Protein 3OCO (pdb70)

Structure (mmCIF, N/CA/C/O backbone):
data_3OCO
#
_entry.id   3OCO
#
_cell.length_a   44.454
_cell.length_b   93.556
_cell.length_c   92.061
_cell.angle_alpha   90.00
_cell.angle_beta   102.93
_cell.angle_gamma   90.00
#
_symmetry.space_group_name_H-M   'C 1 2 1'
#
loop_
_entity.id
_entity.type
_entity.pdbx_description
1 polymer 'Hemolysin-like protein containing CBS domains'
2 water water
#
loop_
_atom_site.group_PDB
_atom_site.id
_atom_site.type_symbol
_atom_site.label_atom_id
_atom_site.label_alt_id
_atom_site.label_comp_id
_atom_site.label_asym_id
_atom_site.label_entity_id
_atom_site.label_seq_id
_atom_site.pdbx_PDB_ins_code
_atom_site.Cartn_x
_atom_site.Cartn_y
_atom_site.Cartn_z
_atom_site.occupancy
_atom_site.B_iso_or_equiv
_atom_site.auth_seq_id
_atom_site.auth_comp_id
_atom_site.auth_asym_id
_atom_site.auth_atom_id
_atom_site.pdbx_PDB_model_num
ATOM 1 N N . ALA A 1 8 ? -10.298 74.451 4.801 1.00 84.66 211 ALA A N 1
ATOM 2 C CA . ALA A 1 8 ? -10.554 73.140 5.385 1.00 83.53 211 ALA A CA 1
ATOM 3 C C . ALA A 1 8 ? -9.292 72.558 6.011 1.00 82.10 211 ALA A C 1
ATOM 4 O O . ALA A 1 8 ? -9.203 72.429 7.233 1.00 76.98 211 ALA A O 1
ATOM 6 N N . ASN A 1 9 ? -8.319 72.214 5.167 1.00 84.26 212 ASN A N 1
ATOM 7 C CA . ASN A 1 9 ? -7.072 71.605 5.629 1.00 82.29 212 ASN A CA 1
ATOM 8 C C . ASN A 1 9 ? -6.100 72.610 6.236 1.00 82.32 212 ASN A C 1
ATOM 9 O O . ASN A 1 9 ? -6.356 73.818 6.229 1.00 79.66 212 ASN A O 1
ATOM 14 N N . PHE A 1 10 ? -4.983 72.095 6.748 1.00 78.40 213 PHE A N 1
ATOM 15 C CA . PHE A 1 10 ? -3.970 72.910 7.413 1.00 69.28 213 PHE A CA 1
ATOM 16 C C . PHE A 1 10 ? -3.255 73.868 6.471 1.00 68.52 213 PHE A C 1
ATOM 17 O O . PHE A 1 10 ? -3.073 75.041 6.802 1.00 71.49 213 PHE A O 1
ATOM 33 N N . GLN A 1 12 ? -4.082 75.403 3.992 1.00 67.69 215 GLN A N 1
ATOM 34 C CA . GLN A 1 12 ? -4.933 76.524 3.593 1.00 67.00 215 GLN A CA 1
ATOM 35 C C . GLN A 1 12 ? -5.168 77.488 4.733 1.00 69.52 215 GLN A C 1
ATOM 36 O O . GLN A 1 12 ? -5.175 78.710 4.544 1.00 66.58 215 GLN A O 1
ATOM 42 N N . ARG A 1 13 ? -5.408 76.923 5.912 1.00 67.57 216 ARG A N 1
ATOM 43 C CA . ARG A 1 13 ? -5.509 77.720 7.115 1.00 62.02 216 ARG A CA 1
ATOM 44 C C . ARG A 1 13 ? -4.203 78.493 7.275 1.00 56.75 216 ARG A C 1
ATOM 45 O O . ARG A 1 13 ? -4.205 79.655 7.645 1.00 56.93 216 ARG A O 1
ATOM 53 N N . ALA A 1 14 ? -3.086 77.842 6.977 1.00 62.05 217 ALA A N 1
ATOM 54 C CA . ALA A 1 14 ? -1.791 78.516 6.981 1.00 58.43 217 ALA A CA 1
ATOM 55 C C . ALA A 1 14 ? -1.753 79.688 5.994 1.00 61.41 217 ALA A C 1
ATOM 56 O O . ALA A 1 14 ? -1.326 80.783 6.358 1.00 55.63 217 ALA A O 1
ATOM 58 N N . PHE A 1 15 ? -2.185 79.457 4.752 1.00 58.68 218 PHE A N 1
ATOM 59 C CA . PHE A 1 15 ? -2.228 80.527 3.756 1.00 61.97 218 PHE A CA 1
ATOM 60 C C . PHE A 1 15 ? -3.118 81.709 4.187 1.00 64.55 218 PHE A C 1
ATOM 61 O O . PHE A 1 15 ? -2.718 82.875 4.064 1.00 64.79 218 PHE A O 1
ATOM 69 N N . GLU A 1 16 ? -4.314 81.413 4.694 1.00 64.05 219 GLU A N 1
ATOM 70 C CA . GLU A 1 16 ? -5.237 82.471 5.102 1.00 65.72 219 GLU A CA 1
ATOM 71 C C . GLU A 1 16 ? -4.596 83.321 6.163 1.00 59.34 219 GLU A C 1
ATOM 72 O O . GLU A 1 16 ? -4.559 84.542 6.069 1.00 57.94 219 GLU A O 1
ATOM 86 N N . ASN A 1 18 ? -1.626 83.739 6.823 1.00 64.85 221 ASN A N 1
ATOM 87 C CA . ASN A 1 18 ? -0.424 84.426 6.368 1.00 62.87 221 ASN A CA 1
ATOM 88 C C . ASN A 1 18 ? -0.736 85.870 5.992 1.00 61.22 221 ASN A C 1
ATOM 89 O O . ASN A 1 18 ? 0.122 86.753 6.064 1.00 55.45 221 ASN A O 1
ATOM 94 N N . ASP A 1 19 ? -1.986 86.105 5.618 1.00 65.52 222 ASP A N 1
ATOM 95 C CA . ASP A 1 19 ? -2.386 87.397 5.080 1.00 67.43 222 ASP A CA 1
ATOM 96 C C . ASP A 1 19 ? -3.147 88.237 6.096 1.00 57.55 222 ASP A C 1
ATOM 97 O O . ASP A 1 19 ? -3.388 89.419 5.862 1.00 50.54 222 ASP A O 1
ATOM 102 N N . LYS A 1 20 ? -3.507 87.626 7.225 1.00 50.99 223 LYS A N 1
ATOM 103 C CA . LYS A 1 20 ? -4.266 88.306 8.273 1.00 52.04 223 LYS A CA 1
ATOM 104 C C . LYS A 1 20 ? -3.401 89.298 9.042 1.00 52.79 223 LYS A C 1
ATOM 105 O O . LYS A 1 20 ? -2.174 89.270 8.956 1.00 54.22 223 LYS A O 1
ATOM 111 N N . VAL A 1 21 ? -4.047 90.178 9.794 1.00 57.13 224 VAL A N 1
ATOM 112 C CA . VAL A 1 21 ? -3.318 91.128 10.629 1.00 52.49 224 VAL A CA 1
ATOM 113 C C . VAL A 1 21 ? -3.632 90.965 12.115 1.00 45.85 224 VAL A C 1
ATOM 114 O O . VAL A 1 21 ? -4.542 90.234 12.508 1.00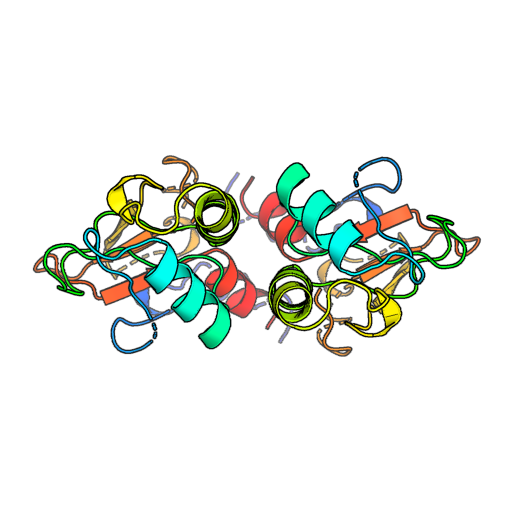 38.39 224 VAL A O 1
ATOM 118 N N . ALA A 1 22 ? -2.869 91.674 12.933 1.00 40.74 225 ALA A N 1
ATOM 119 C CA . ALA A 1 22 ? -2.995 91.596 1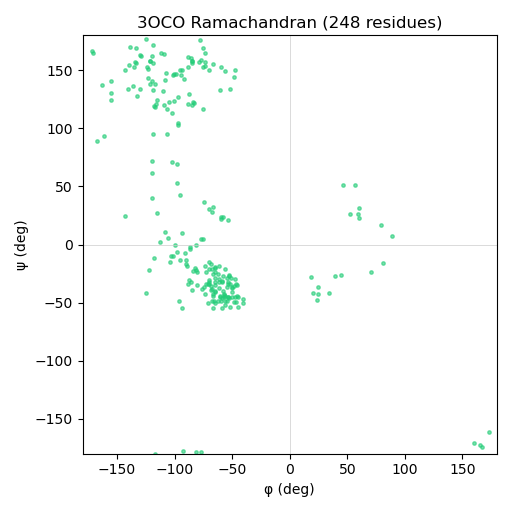4.376 1.00 32.98 225 ALA A CA 1
ATOM 120 C C . ALA A 1 22 ? -4.445 91.649 14.898 1.00 41.85 225 ALA A C 1
ATOM 121 O O . ALA A 1 22 ? -4.821 90.874 15.779 1.00 50.43 225 ALA A O 1
ATOM 123 N N . SER A 1 23 ? -5.255 92.551 14.360 1.00 36.13 226 SER A N 1
ATOM 124 C CA . SER A 1 23 ? -6.621 92.739 14.850 1.00 35.01 226 SER A CA 1
ATOM 125 C C . SER A 1 23 ? -7.592 91.594 14.535 1.00 42.14 226 SER A C 1
ATOM 126 O O . SER A 1 23 ? -8.674 91.516 15.113 1.00 50.85 226 SER A O 1
ATOM 129 N N . ASP A 1 24 ? -7.210 90.713 13.618 1.00 40.74 227 ASP A N 1
ATOM 130 C CA . ASP A 1 24 ? -8.054 89.575 13.252 1.00 48.86 227 ASP A CA 1
ATOM 131 C C . ASP A 1 24 ? -7.938 88.411 14.254 1.00 46.93 227 ASP A C 1
ATOM 132 O O . ASP A 1 24 ? -8.848 87.591 14.386 1.00 50.22 227 ASP A O 1
ATOM 137 N N . VAL A 1 25 ? -6.821 88.372 14.971 1.00 34.79 228 VAL A N 1
ATOM 138 C CA . VAL A 1 25 ? -6.394 87.194 15.710 1.00 37.17 228 VAL A CA 1
ATOM 139 C C . VAL A 1 25 ? -6.386 87.441 17.213 1.00 40.82 228 VAL A C 1
ATOM 140 O O . VAL A 1 25 ? -6.397 86.512 18.019 1.00 39.83 228 VAL A O 1
ATOM 152 N N . VAL A 1 27 ? -6.976 88.695 21.172 1.00 25.82 230 VAL A N 1
ATOM 153 C CA . VAL A 1 27 ? -7.981 88.671 22.197 1.00 26.17 230 VAL A CA 1
ATOM 154 C C . VAL A 1 27 ? -8.267 90.144 22.454 1.00 31.42 230 VAL A C 1
ATOM 155 O O . VAL A 1 27 ? -7.371 90.899 22.816 1.00 35.16 230 VAL A O 1
ATOM 159 N N . ASP A 1 28 ? -9.502 90.563 22.227 1.00 25.17 231 ASP A N 1
ATOM 160 C CA . ASP A 1 28 ? -9.803 91.992 22.243 1.00 31.09 231 ASP A CA 1
ATOM 161 C C . ASP A 1 28 ? -9.802 92.577 23.651 1.00 43.40 231 ASP A C 1
ATOM 162 O O . ASP A 1 28 ? -9.992 91.851 24.634 1.00 47.87 231 ASP A O 1
ATOM 167 N N . ARG A 1 29 ? -9.585 93.889 23.741 1.00 36.77 232 ARG A N 1
ATOM 168 C CA . ARG A 1 29 ? -9.394 94.553 25.033 1.00 26.03 232 ARG A CA 1
ATOM 169 C C . ARG A 1 29 ? -10.484 94.189 26.018 1.00 24.40 232 ARG A C 1
ATOM 170 O O . ARG A 1 29 ? -10.215 94.049 27.203 1.00 26.34 232 ARG A O 1
ATOM 178 N N . THR A 1 30 ? -11.711 94.030 25.532 1.00 31.90 233 THR A N 1
ATOM 179 C CA . THR A 1 30 ? -12.844 93.804 26.428 1.00 40.05 233 THR A CA 1
ATOM 180 C C . THR A 1 30 ? -12.862 92.396 27.022 1.00 44.08 233 THR A C 1
ATOM 181 O O . THR A 1 30 ? -13.515 92.156 28.039 1.00 36.78 233 THR A O 1
ATOM 185 N N . SER A 1 31 ? -12.131 91.476 26.400 1.00 48.87 234 SER A N 1
ATOM 186 C CA . SER A 1 31 ? -12.053 90.097 26.886 1.00 48.20 234 SER A CA 1
ATOM 187 C C . SER A 1 31 ? -10.812 89.790 27.728 1.00 41.03 234 SER A C 1
ATOM 188 O O . SER A 1 31 ? -10.708 88.694 28.270 1.00 42.05 234 SER A O 1
ATOM 199 N N . SER A 1 33 ? -8.009 89.668 30.753 1.00 36.00 236 SER A N 1
ATOM 200 C CA . SER A 1 33 ? -7.862 89.727 32.207 1.00 40.57 236 SER A CA 1
ATOM 201 C C . SER A 1 33 ? -6.462 90.219 32.535 1.00 45.35 236 SER A C 1
ATOM 202 O O . SER A 1 33 ? -5.466 89.632 32.092 1.00 49.35 236 SER A O 1
ATOM 205 N N . VAL A 1 34 ? -6.384 91.291 33.318 1.00 37.27 237 VAL A N 1
ATOM 206 C CA . VAL A 1 34 ? -5.098 91.870 33.668 1.00 29.55 237 VAL A CA 1
ATOM 207 C C . VAL A 1 34 ? -4.843 91.858 35.173 1.00 23.64 237 VAL A C 1
ATOM 208 O O . VAL A 1 34 ? -5.757 91.657 35.970 1.00 28.38 237 VAL A O 1
ATOM 212 N N . VAL A 1 35 ? -3.580 92.021 35.549 1.00 22.21 238 VAL A N 1
ATOM 213 C CA . VAL A 1 35 ? -3.227 92.345 36.927 1.00 30.96 238 VAL A CA 1
ATOM 214 C C . VAL A 1 35 ? -2.444 93.662 36.947 1.00 23.88 238 VAL A C 1
ATOM 215 O O . VAL A 1 35 ? -1.838 94.049 35.950 1.00 3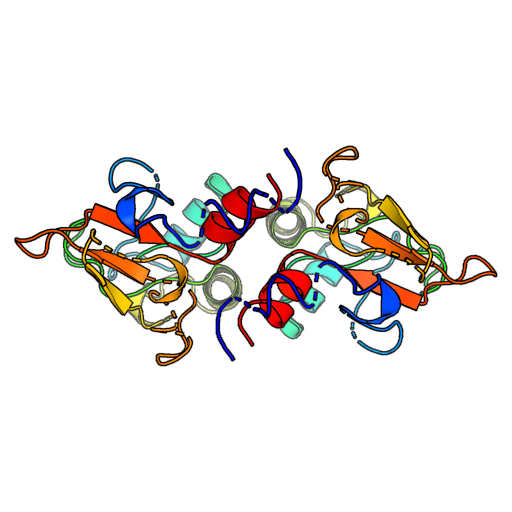4.03 238 VAL A O 1
ATOM 219 N N . ASP A 1 36 ? -2.435 94.325 38.088 1.00 21.96 239 ASP A N 1
ATOM 220 C CA . ASP A 1 36 ? -1.808 95.639 38.210 1.00 36.56 239 ASP A CA 1
ATOM 221 C C . ASP A 1 36 ? -0.398 95.555 38.811 1.00 34.46 239 ASP A C 1
ATOM 222 O O . ASP A 1 36 ? -0.129 94.707 39.663 1.00 25.40 239 ASP A O 1
ATOM 227 N N . VAL A 1 37 ? 0.490 96.447 38.373 1.00 23.32 240 VAL A N 1
ATOM 228 C CA . VAL A 1 37 ? 1.876 96.444 38.834 1.00 23.67 240 VAL A CA 1
ATOM 229 C C . VAL A 1 37 ? 1.990 96.556 40.366 1.00 26.77 240 VAL A C 1
ATOM 230 O O . VAL A 1 37 ? 3.004 96.179 40.953 1.00 31.30 240 VAL A O 1
ATOM 234 N N . ASP A 1 38 ? 0.941 97.057 41.011 1.00 25.64 241 ASP A N 1
ATOM 235 C CA . ASP A 1 38 ? 0.959 97.246 42.459 1.00 33.78 241 ASP A CA 1
ATOM 236 C C . ASP A 1 38 ? 0.124 96.225 43.224 1.00 35.16 241 ASP A C 1
ATOM 237 O O . ASP A 1 38 ? -0.059 96.343 44.438 1.00 33.02 241 ASP A O 1
ATOM 242 N N . GLU A 1 39 ? -0.411 95.238 42.521 1.00 36.50 242 GLU A N 1
ATOM 243 C CA . GLU A 1 39 ? -1.060 94.138 43.216 1.00 32.24 242 GLU A CA 1
ATOM 244 C C . GLU A 1 39 ? 0.015 93.203 43.734 1.00 30.85 242 GLU A C 1
ATOM 245 O O . GLU A 1 39 ? 1.146 93.208 43.243 1.00 31.78 242 GLU A O 1
ATOM 251 N N . THR A 1 40 ? -0.325 92.435 44.761 1.00 26.17 243 THR A N 1
ATOM 252 C CA . THR A 1 40 ? 0.615 91.501 45.353 1.00 26.98 243 THR A CA 1
ATOM 253 C C . THR A 1 40 ? 0.552 90.157 44.641 1.00 32.72 243 THR A C 1
ATOM 254 O O . THR A 1 40 ? -0.423 89.839 43.963 1.00 27.45 243 THR A O 1
ATOM 258 N N . ILE A 1 41 ? 1.593 89.360 44.824 1.00 33.15 244 ILE A N 1
ATOM 259 C CA . ILE A 1 41 ? 1.642 88.055 44.222 1.00 29.21 244 ILE A CA 1
ATOM 260 C C . ILE A 1 41 ? 0.435 87.273 44.678 1.00 27.61 244 ILE A C 1
ATOM 261 O O . ILE A 1 41 ? -0.225 86.623 43.883 1.00 33.80 244 ILE A O 1
ATOM 266 N N . ALA A 1 42 ? 0.127 87.365 45.960 1.00 26.52 245 ALA A N 1
ATOM 267 C CA . ALA A 1 42 ? -1.019 86.654 46.515 1.00 29.36 245 ALA A CA 1
ATOM 268 C C . ALA A 1 42 ? -2.295 86.957 45.757 1.00 35.28 245 ALA A C 1
ATOM 269 O O . ALA A 1 42 ? -3.175 86.107 45.664 1.00 41.59 245 ALA A O 1
ATOM 271 N N . ASP A 1 43 ? -2.396 88.175 45.228 1.00 34.39 246 ASP A N 1
ATOM 272 C CA . ASP A 1 43 ? -3.549 88.577 44.425 1.00 39.52 246 ASP A CA 1
ATOM 273 C C . ASP A 1 43 ? -3.528 87.880 43.074 1.00 38.26 246 ASP A C 1
ATOM 274 O O . ASP A 1 43 ? -4.533 87.330 42.625 1.00 35.97 246 ASP A O 1
ATOM 279 N N . ALA A 1 44 ? -2.380 87.958 42.416 1.00 24.50 247 ALA A N 1
ATOM 280 C CA . ALA A 1 44 ? -2.166 87.271 41.163 1.00 28.98 247 ALA A CA 1
ATOM 281 C C . ALA A 1 44 ? -2.470 85.760 41.276 1.00 28.71 247 ALA A C 1
ATOM 282 O O . ALA A 1 44 ? -3.127 85.199 40.412 1.00 31.24 247 ALA A O 1
ATOM 284 N N . LEU A 1 45 ? -1.998 85.116 42.344 1.00 26.50 248 LEU A N 1
ATOM 285 C CA . LEU A 1 45 ? -2.223 83.694 42.551 1.00 23.65 248 LEU A CA 1
ATOM 286 C C . LEU A 1 45 ? -3.704 83.354 42.534 1.00 30.38 248 LEU A C 1
ATOM 287 O O . LEU A 1 45 ? -4.121 82.456 41.818 1.00 31.48 248 LEU A O 1
ATOM 292 N N . LEU A 1 46 ? -4.496 84.062 43.334 1.00 25.73 249 LEU A N 1
ATOM 293 C CA . LEU A 1 46 ? -5.937 83.836 43.369 1.00 24.62 249 LEU A CA 1
ATOM 294 C C . LEU A 1 46 ? -6.607 84.100 42.031 1.00 36.19 249 LEU A C 1
ATOM 295 O O . LEU A 1 46 ? -7.612 83.462 41.690 1.00 37.17 249 LEU A O 1
ATOM 300 N N . LEU A 1 47 ? -6.073 85.054 41.274 1.00 32.44 250 LEU A N 1
ATOM 301 C CA . LEU A 1 47 ? -6.640 85.313 39.961 1.00 29.65 250 LEU A CA 1
ATOM 302 C C . LEU A 1 47 ? -6.393 84.109 39.027 1.00 25.19 250 LEU A C 1
ATOM 303 O O . LEU A 1 47 ? -7.301 83.635 38.343 1.00 28.34 250 LEU A O 1
ATOM 308 N N . TYR A 1 48 ? -5.153 83.636 38.998 1.00 25.68 251 TYR A N 1
ATOM 309 C CA . TYR A 1 48 ? -4.782 82.500 38.163 1.00 27.23 251 TYR A CA 1
ATOM 310 C C . TYR A 1 48 ? -5.699 81.308 38.469 1.00 24.05 251 TYR A C 1
ATOM 311 O O . TYR A 1 48 ? -6.278 80.711 37.565 1.00 28.71 251 TYR A O 1
ATOM 320 N N . LEU A 1 49 ? -5.868 81.011 39.752 1.00 22.25 252 LEU A N 1
ATOM 321 C CA . LEU A 1 49 ? -6.640 79.849 40.195 1.00 30.63 252 LEU A CA 1
ATOM 322 C C . LEU A 1 49 ? -8.087 79.936 39.765 1.00 30.81 252 LEU A C 1
ATOM 323 O O . LEU A 1 49 ? -8.764 78.921 39.606 1.00 34.93 252 LEU A O 1
ATOM 328 N N . GLU A 1 50 ? -8.551 81.160 39.569 1.00 31.39 253 GLU A N 1
ATOM 329 C CA . GLU A 1 50 ? -9.921 81.412 39.161 1.00 31.95 253 GLU A CA 1
ATOM 330 C C . GLU A 1 50 ? -10.097 81.410 37.636 1.00 32.36 253 GLU A C 1
ATOM 331 O O . GLU A 1 50 ? -11.140 80.988 37.128 1.00 31.93 253 GLU A O 1
ATOM 337 N N . GLU A 1 51 ? -9.084 81.870 36.904 1.00 25.03 254 GLU A N 1
ATOM 338 C CA . GLU A 1 51 ? -9.231 82.066 35.457 1.00 27.57 254 GLU A CA 1
ATOM 339 C C . GLU A 1 51 ? -8.293 81.220 34.579 1.00 31.69 254 GLU A C 1
ATOM 340 O O . GLU A 1 51 ? -8.460 81.179 33.358 1.00 30.84 254 GLU A O 1
ATOM 346 N N . GLN A 1 52 ? -7.295 80.585 35.195 1.00 26.79 255 GLN A N 1
ATOM 347 C CA . GLN A 1 52 ? -6.408 79.626 34.502 1.00 38.49 255 GLN A CA 1
ATOM 348 C C . GLN A 1 52 ? -5.405 80.173 33.485 1.00 41.96 255 GLN A C 1
ATOM 349 O O . GLN A 1 52 ? -4.418 79.494 33.198 1.00 42.64 255 GLN A O 1
ATOM 355 N N . TYR A 1 53 ? -5.654 81.344 32.896 1.00 27.28 256 TYR A N 1
ATOM 356 C CA . TYR A 1 53 ? -4.714 81.842 31.888 1.00 28.57 256 TYR A CA 1
ATOM 357 C C . TYR A 1 53 ? -3.304 81.734 32.439 1.00 21.38 256 TYR A C 1
ATOM 358 O O . TYR A 1 53 ? -3.083 81.917 33.621 1.00 23.14 256 TYR A O 1
ATOM 367 N N . SER A 1 54 ? -2.338 81.422 31.599 1.00 24.43 257 SER A N 1
ATOM 368 C CA . SER A 1 54 ? -0.994 81.264 32.126 1.00 25.68 257 SER A CA 1
ATOM 369 C C . SER A 1 54 ? -0.204 82.568 32.106 1.00 32.72 257 SER A C 1
ATOM 370 O O . SER A 1 54 ? 0.825 82.696 32.776 1.00 35.75 257 SER A O 1
ATOM 373 N N . ARG A 1 55 ? -0.678 83.530 31.326 1.00 34.02 258 ARG A N 1
ATOM 374 C CA . ARG A 1 55 ? -0.029 84.839 31.249 1.00 37.42 258 ARG A CA 1
ATOM 375 C C . ARG A 1 55 ? -1.015 85.983 31.376 1.00 31.85 258 ARG A C 1
ATOM 376 O O . ARG A 1 55 ? -2.012 86.030 30.656 1.00 25.87 258 ARG A O 1
ATOM 384 N N . PHE A 1 56 ? -0.726 86.897 32.298 1.00 26.67 259 PHE A N 1
ATOM 385 C CA . PHE A 1 56 ? -1.576 88.062 32.524 1.00 29.01 259 PHE A CA 1
ATOM 386 C C . PHE A 1 56 ? -0.832 89.338 32.204 1.00 32.06 259 PHE A C 1
ATOM 387 O O . PHE A 1 56 ? 0.202 89.632 32.808 1.00 27.56 259 PHE A O 1
ATOM 395 N N . PRO A 1 57 ? -1.367 90.111 31.257 1.00 40.09 260 PRO A N 1
ATOM 396 C CA . PRO A 1 57 ? -0.914 91.483 31.035 1.00 33.63 260 PRO A CA 1
ATOM 397 C C . PRO A 1 57 ? -0.942 92.251 32.349 1.00 25.53 260 PRO A C 1
ATOM 398 O O . PRO A 1 57 ? -1.915 92.133 33.128 1.00 22.61 260 PRO A O 1
ATOM 402 N N . VAL A 1 58 ? 0.143 92.971 32.622 1.00 17.58 261 VAL A N 1
ATOM 403 C CA A VAL A 1 58 ? 0.185 93.830 33.796 0.40 22.66 261 VAL A CA 1
ATOM 404 C CA B VAL A 1 58 ? 0.252 93.829 33.794 0.60 22.35 261 VAL A CA 1
ATOM 405 C C . VAL A 1 58 ? -0.027 95.298 33.412 1.00 31.82 261 VAL A C 1
ATOM 406 O O . VAL A 1 58 ? 0.630 95.829 32.528 1.00 33.40 261 VAL A O 1
ATOM 413 N N . THR A 1 59 ? -0.996 95.941 34.070 1.00 29.96 262 THR A N 1
ATOM 414 C CA . THR A 1 59 ? -1.323 97.340 33.799 1.00 35.37 262 THR A CA 1
ATOM 415 C C . THR A 1 59 ? -0.581 98.284 34.736 1.00 38.16 262 THR A C 1
ATOM 416 O O . THR A 1 59 ? -0.251 97.930 35.867 1.00 48.69 262 THR A O 1
ATOM 420 N N . ALA A 1 60 ? -0.303 99.484 34.255 1.00 39.26 263 ALA A N 1
ATOM 421 C CA . ALA A 1 60 ? 0.101 100.577 35.140 1.00 43.99 263 ALA A CA 1
ATOM 422 C C . ALA A 1 60 ? -1.146 101.343 35.558 1.00 39.09 263 ALA A C 1
ATOM 423 O O . ALA A 1 60 ? -2.072 101.508 34.763 1.00 38.29 263 ALA A O 1
ATOM 425 N N . ASP A 1 61 ? -1.188 101.789 36.807 1.00 37.16 264 ASP A N 1
ATOM 426 C CA . ASP A 1 61 ? -2.250 102.694 37.236 1.00 40.47 264 ASP A CA 1
ATOM 427 C C . ASP A 1 61 ? -3.643 102.082 37.081 1.00 41.62 264 ASP A C 1
ATOM 428 O O . ASP A 1 61 ? -4.635 102.800 36.975 1.00 41.97 264 ASP A O 1
ATOM 433 N N . ASN A 1 62 ? -3.705 100.752 37.057 1.00 47.47 265 ASN A N 1
ATOM 434 C CA . ASN A 1 62 ? -4.965 100.031 36.891 1.00 41.00 265 ASN A CA 1
ATOM 435 C C . ASN A 1 62 ? -5.675 100.371 35.588 1.00 38.80 265 ASN A C 1
ATOM 436 O O . ASN A 1 62 ? -6.896 100.247 35.478 1.00 42.06 265 ASN A O 1
ATOM 441 N N . ASP A 1 63 ? -4.897 100.788 34.598 1.00 35.02 266 ASP A N 1
ATOM 442 C CA . ASP A 1 63 ? -5.447 101.221 33.318 1.00 39.54 266 ASP A CA 1
ATOM 443 C C . ASP A 1 63 ? -5.184 100.161 32.254 1.00 24.44 266 ASP A C 1
ATOM 444 O O . ASP A 1 63 ? -4.033 99.902 31.925 1.00 22.04 266 ASP A O 1
ATOM 449 N N . LYS A 1 64 ? -6.232 99.561 31.702 1.00 23.42 267 LYS A N 1
ATOM 450 C CA . LYS A 1 64 ? -6.018 98.580 30.618 1.00 32.78 267 LYS A CA 1
ATOM 451 C C . LYS A 1 64 ? -5.205 99.158 29.473 1.00 32.97 267 LYS A C 1
ATOM 452 O O . LYS A 1 64 ? -4.491 98.422 28.798 1.00 31.99 267 LYS A O 1
ATOM 458 N N . ASP A 1 65 ? -5.295 100.472 29.262 1.00 31.18 268 ASP A N 1
ATOM 459 C CA . ASP A 1 65 ? -4.602 101.113 28.138 1.00 30.41 268 ASP A CA 1
ATOM 460 C C . ASP A 1 65 ? -3.124 101.381 28.434 1.00 33.82 268 ASP A C 1
ATOM 461 O O . ASP A 1 65 ? -2.390 101.887 27.584 1.00 38.28 268 ASP A O 1
ATOM 466 N N . LYS A 1 66 ? -2.695 101.010 29.636 1.00 29.35 269 LYS A N 1
ATOM 467 C CA . LYS A 1 66 ? -1.294 101.112 30.038 1.00 30.79 269 LYS A CA 1
ATOM 468 C C . LYS A 1 66 ? -0.656 99.746 30.421 1.00 36.91 269 LYS A C 1
ATOM 469 O O . LYS A 1 66 ? -0.222 99.546 31.578 1.00 27.79 269 LYS A O 1
ATOM 475 N N . ILE A 1 67 ? -0.597 98.815 29.468 1.00 31.83 270 ILE A N 1
ATOM 476 C CA . ILE A 1 67 ? 0.074 97.525 29.701 1.00 31.21 270 ILE A CA 1
ATOM 477 C C . ILE A 1 67 ? 1.592 97.682 29.671 1.00 32.39 270 ILE A C 1
ATOM 478 O O . ILE A 1 67 ? 2.159 98.028 28.643 1.00 37.92 270 ILE A O 1
ATOM 483 N N . ILE A 1 68 ? 2.258 97.414 30.784 1.00 29.16 271 ILE A N 1
ATOM 484 C CA . ILE A 1 68 ? 3.712 97.574 30.840 1.00 33.43 271 ILE A CA 1
ATOM 485 C C . ILE A 1 68 ? 4.507 96.249 30.712 1.00 45.42 271 ILE A C 1
ATOM 486 O O . ILE A 1 68 ? 5.731 96.262 30.550 1.00 46.26 271 ILE A O 1
ATOM 491 N N . GLY A 1 69 ? 3.810 95.117 30.778 1.00 35.38 272 GLY A N 1
ATOM 492 C CA . GLY A 1 69 ? 4.452 93.812 30.668 1.00 33.86 272 GLY A CA 1
ATOM 493 C C . GLY A 1 69 ? 3.493 92.663 30.948 1.00 32.39 272 GLY A C 1
ATOM 494 O O . GLY A 1 69 ? 2.276 92.860 30.904 1.00 26.86 272 GLY A O 1
ATOM 495 N N . TYR A 1 70 ? 4.016 91.470 31.245 1.00 32.90 273 TYR A N 1
ATOM 496 C CA . TYR A 1 70 ? 3.136 90.370 31.647 1.00 23.01 273 TYR A CA 1
ATOM 497 C C . TYR A 1 70 ? 3.647 89.648 32.860 1.00 23.17 273 TYR A C 1
ATOM 498 O O . TYR A 1 70 ? 4.850 89.692 33.147 1.00 22.12 273 TYR A O 1
ATOM 507 N N . ALA A 1 71 ? 2.717 89.001 33.574 1.00 21.46 274 ALA A N 1
ATOM 508 C CA . ALA A 1 71 ? 3.058 88.076 34.668 1.00 29.22 274 ALA A CA 1
ATOM 509 C C . ALA A 1 71 ? 2.760 86.602 34.318 1.00 32.66 274 ALA A C 1
ATOM 510 O O . ALA A 1 71 ? 1.676 86.258 33.839 1.00 28.21 274 ALA A O 1
ATOM 512 N N . TYR A 1 72 ? 3.740 85.748 34.582 1.00 32.21 275 TYR A N 1
ATOM 513 C CA . TYR A 1 72 ? 3.726 84.342 34.187 1.00 34.73 275 TYR A CA 1
ATOM 514 C C . TYR A 1 72 ? 3.244 83.452 35.348 1.00 31.23 275 TYR A C 1
ATOM 515 O O . TYR A 1 72 ? 3.758 83.556 36.460 1.00 32.65 275 TYR A O 1
ATOM 524 N N . ASN A 1 73 ? 2.240 82.606 35.106 1.00 28.68 276 ASN A N 1
ATOM 525 C CA . ASN A 1 73 ? 1.702 81.739 36.179 1.00 23.83 276 ASN A CA 1
ATOM 526 C C . ASN A 1 73 ? 2.777 81.019 37.009 1.00 27.38 276 ASN A C 1
ATOM 527 O O . ASN A 1 73 ? 2.757 81.077 38.247 1.00 25.39 276 ASN A O 1
ATOM 532 N N . TYR A 1 74 ? 3.728 80.378 36.328 1.00 17.96 277 TYR A N 1
ATOM 533 C CA . TYR A 1 74 ? 4.885 79.768 37.000 1.00 27.42 277 TYR A CA 1
ATOM 534 C C . TYR A 1 74 ? 5.545 80.696 38.017 1.00 35.02 277 TYR A C 1
ATOM 535 O O . TYR A 1 74 ? 5.866 80.275 39.139 1.00 32.53 277 TYR A O 1
ATOM 544 N N . ASP A 1 75 ? 5.750 81.951 37.615 1.00 28.09 278 ASP A N 1
ATOM 545 C CA . ASP A 1 75 ? 6.442 82.942 38.448 1.00 23.39 278 ASP A CA 1
ATOM 546 C C . ASP A 1 75 ? 5.630 83.283 39.681 1.00 21.34 278 ASP A C 1
ATOM 547 O O . ASP A 1 75 ? 6.174 83.414 40.779 1.00 23.89 278 ASP A O 1
ATOM 552 N N . ILE A 1 76 ? 4.326 83.444 39.476 1.00 19.34 279 ILE A N 1
ATOM 553 C CA . ILE A 1 76 ? 3.356 83.644 40.548 1.00 12.72 279 ILE A CA 1
ATOM 554 C C . ILE A 1 76 ? 3.335 82.483 41.563 1.00 25.81 279 ILE A C 1
ATOM 555 O O . ILE A 1 76 ? 3.488 82.706 42.783 1.00 25.83 279 ILE A O 1
ATOM 560 N N . VAL A 1 77 ? 3.140 81.241 41.101 1.00 18.42 280 VAL A N 1
ATOM 561 C CA . VAL A 1 77 ? 3.008 80.182 42.098 1.00 9.37 280 VAL A CA 1
ATOM 562 C C . VAL A 1 77 ? 4.321 79.949 42.827 1.00 20.89 280 VAL A C 1
ATOM 563 O O . VAL A 1 77 ? 4.325 79.657 44.021 1.00 32.05 280 VAL A O 1
ATOM 567 N N . ARG A 1 78 ? 5.432 80.083 42.114 1.00 25.90 281 ARG A N 1
ATOM 568 C CA . ARG A 1 78 ? 6.732 79.959 42.748 1.00 26.21 281 ARG A CA 1
ATOM 569 C C . ARG A 1 78 ? 6.976 81.023 43.814 1.00 34.57 281 ARG A C 1
ATOM 570 O O . ARG A 1 78 ? 7.419 80.715 44.921 1.00 43.12 281 ARG A O 1
ATOM 578 N N . GLN A 1 79 ? 6.711 82.284 43.482 1.00 23.60 282 GLN A N 1
ATOM 579 C CA . GLN A 1 79 ? 6.992 83.373 44.430 1.00 23.27 282 GLN A CA 1
ATOM 580 C C . GLN A 1 79 ? 6.058 83.397 45.647 1.00 24.51 282 GLN A C 1
ATOM 581 O O . GLN A 1 79 ? 6.493 83.743 46.751 1.00 28.19 282 GLN A O 1
ATOM 587 N N . ALA A 1 80 ? 4.790 83.012 45.454 1.00 22.43 283 ALA A N 1
ATOM 588 C CA . ALA A 1 80 ? 3.828 82.915 46.564 1.00 24.85 283 ALA A CA 1
ATOM 589 C C . ALA A 1 80 ? 4.324 82.026 47.708 1.00 32.31 283 ALA A C 1
ATOM 590 O O . ALA A 1 80 ? 4.073 82.302 48.880 1.00 25.95 283 ALA A O 1
ATOM 592 N N . ARG A 1 81 ? 5.019 80.948 47.358 1.00 31.60 284 ARG A N 1
ATOM 593 C CA . ARG A 1 81 ? 5.607 80.075 48.355 1.00 30.75 284 ARG A CA 1
ATOM 594 C C . ARG A 1 81 ? 6.714 80.811 49.103 1.00 32.77 284 ARG A C 1
ATOM 595 O O . ARG A 1 81 ? 7.038 80.479 50.240 1.00 30.17 284 ARG A O 1
ATOM 603 N N . ILE A 1 82 ? 7.304 81.815 48.468 1.00 26.38 285 ILE A N 1
ATOM 604 C CA . ILE A 1 82 ? 8.406 82.516 49.108 1.00 32.53 285 ILE A CA 1
ATOM 605 C C . ILE A 1 82 ? 7.937 83.753 49.881 1.00 39.12 285 ILE A C 1
ATOM 606 O O . ILE A 1 82 ? 8.202 83.879 51.070 1.00 42.28 285 ILE A O 1
ATOM 611 N N . ASP A 1 83 ? 7.230 84.651 49.205 1.00 32.19 286 ASP A N 1
ATOM 612 C CA . ASP A 1 83 ? 6.732 85.861 49.839 1.00 34.93 286 ASP A CA 1
ATOM 613 C C . ASP A 1 83 ? 5.615 86.451 48.996 1.00 30.09 286 ASP A C 1
ATOM 614 O O . ASP A 1 83 ? 5.877 87.207 48.065 1.00 29.44 286 ASP A O 1
ATOM 619 N N . ASP A 1 84 ? 4.376 86.097 49.322 1.00 28.77 287 ASP A N 1
ATOM 620 C CA . ASP A 1 84 ? 3.232 86.471 48.498 1.00 32.26 287 ASP A CA 1
ATOM 621 C C . ASP A 1 84 ? 2.799 87.929 48.660 1.00 36.74 287 ASP A C 1
ATOM 622 O O . ASP A 1 84 ? 1.781 88.340 48.104 1.00 37.94 287 ASP A O 1
ATOM 627 N N . LYS A 1 85 ? 3.551 88.703 49.432 1.00 38.55 288 LYS A N 1
ATOM 628 C CA . LYS A 1 85 ? 3.219 90.114 49.626 1.00 42.41 288 LYS A CA 1
ATOM 629 C C . LYS A 1 85 ? 3.999 90.977 48.652 1.00 47.94 288 LYS A C 1
ATOM 630 O O . LYS A 1 85 ? 3.689 92.147 48.473 1.00 61.89 288 LYS A O 1
ATOM 636 N N . ALA A 1 86 ? 5.006 90.394 48.012 1.00 39.76 289 ALA A N 1
ATOM 637 C CA . ALA A 1 86 ? 5.754 91.105 46.990 1.00 33.05 289 ALA A CA 1
ATOM 638 C C . ALA A 1 86 ? 4.814 91.527 45.868 1.00 32.13 289 ALA A C 1
ATOM 639 O O . ALA A 1 86 ? 3.790 90.888 45.638 1.00 29.52 289 ALA A O 1
ATOM 641 N N . LYS A 1 87 ? 5.168 92.613 45.186 1.00 33.17 290 LYS A N 1
ATOM 642 C CA . LYS A 1 87 ? 4.318 93.237 44.172 1.00 26.97 290 LYS A CA 1
ATOM 643 C C . LYS A 1 87 ? 4.591 92.605 42.831 1.00 21.46 290 LYS A C 1
ATOM 644 O O . LYS A 1 87 ? 5.707 92.166 42.571 1.00 27.66 290 LYS A O 1
ATOM 650 N N . ILE A 1 88 ? 3.593 92.622 41.953 1.00 22.07 291 ILE A N 1
ATOM 651 C CA . ILE A 1 88 ? 3.744 92.024 40.634 1.00 28.23 291 ILE A CA 1
ATOM 652 C C . ILE A 1 88 ? 5.014 92.525 39.950 1.00 33.64 291 ILE A C 1
ATOM 653 O O . ILE A 1 88 ? 5.688 91.769 39.255 1.00 33.04 291 ILE A O 1
ATOM 658 N N . SER A 1 89 ? 5.341 93.799 40.152 1.00 32.54 292 SER A N 1
ATOM 659 C CA . SER A 1 89 ? 6.519 94.393 39.525 1.00 31.38 292 SER A CA 1
ATOM 660 C C . SER A 1 89 ? 7.791 93.596 39.781 1.00 27.05 292 SER A C 1
ATOM 661 O O . SER A 1 89 ? 8.744 93.648 39.007 1.00 29.87 292 SER A O 1
ATOM 664 N N . THR A 1 90 ? 7.836 92.877 40.887 1.00 33.71 293 THR A N 1
ATOM 665 C CA . THR A 1 90 ? 9.033 92.107 41.170 1.00 34.90 293 THR A CA 1
ATOM 666 C C . THR A 1 90 ? 9.173 90.877 40.251 1.00 34.39 293 THR A C 1
ATOM 667 O O . THR A 1 90 ? 10.290 90.430 40.007 1.00 36.60 293 THR A O 1
ATOM 671 N N . ILE A 1 91 ? 8.064 90.375 39.698 1.00 23.27 294 ILE A N 1
ATOM 672 C CA . ILE A 1 91 ? 8.133 89.263 38.733 1.00 30.27 294 ILE A CA 1
ATOM 673 C C . ILE A 1 91 ? 7.862 89.621 37.247 1.00 44.37 294 ILE A C 1
ATOM 674 O O . ILE A 1 91 ? 8.243 88.886 36.345 1.00 41.41 294 ILE A O 1
ATOM 687 N N . ARG A 1 93 ? 7.573 90.573 33.392 1.00 23.17 296 ARG A N 1
ATOM 688 C CA . ARG A 1 93 ? 8.548 90.509 32.301 1.00 29.15 296 ARG A CA 1
ATOM 689 C C . ARG A 1 93 ? 8.026 91.202 31.051 1.00 32.26 296 ARG A C 1
ATOM 690 O O . ARG A 1 93 ? 6.832 91.465 30.952 1.00 27.80 296 ARG A O 1
ATOM 698 N N . ASP A 1 94 ? 8.931 91.480 30.111 1.00 42.86 297 ASP A N 1
ATOM 699 C CA . ASP A 1 94 ? 8.680 92.379 28.967 1.00 51.51 297 ASP A CA 1
ATOM 700 C C . ASP A 1 94 ? 7.663 91.900 27.946 1.00 44.62 297 ASP A C 1
ATOM 701 O O . ASP A 1 94 ? 7.448 90.709 27.772 1.00 43.77 297 ASP A O 1
ATOM 706 N N . ILE A 1 95 ? 7.062 92.846 27.241 1.00 38.94 298 ILE A N 1
ATOM 707 C CA . ILE A 1 95 ? 6.247 92.504 26.092 1.00 36.49 298 ILE A CA 1
ATOM 708 C C . ILE A 1 95 ? 6.748 93.248 24.891 1.00 43.48 298 ILE A C 1
ATOM 709 O O . ILE A 1 95 ? 7.705 94.018 24.983 1.00 52.92 298 ILE A O 1
ATOM 714 N N . VAL A 1 96 ? 6.127 92.987 23.749 1.00 43.24 299 VAL A N 1
ATOM 715 C CA . VAL A 1 96 ? 6.353 93.807 22.572 1.00 43.14 299 VAL A CA 1
ATOM 716 C C . VAL A 1 96 ? 5.000 94.363 22.102 1.00 46.49 299 VAL A C 1
ATOM 717 O O . VAL A 1 96 ? 3.963 93.706 22.225 1.00 45.71 299 VAL A O 1
ATOM 721 N N . SER A 1 97 ? 4.996 95.595 21.613 1.00 42.41 300 SER A N 1
ATOM 722 C CA . SER A 1 97 ? 3.756 96.168 21.125 1.00 41.04 300 SER A CA 1
ATOM 723 C C . SER A 1 97 ? 3.791 96.240 19.610 1.00 40.14 300 SER A C 1
ATOM 724 O O . SER A 1 97 ? 4.855 96.409 19.002 1.00 33.90 300 SER A O 1
ATOM 727 N N . VAL A 1 98 ? 2.625 96.079 18.999 1.00 43.55 301 VAL A N 1
ATOM 728 C CA . VAL A 1 98 ? 2.520 96.065 17.545 1.00 37.61 301 VAL A CA 1
ATOM 729 C C . VAL A 1 98 ? 1.220 96.756 17.159 1.00 40.12 301 VAL A C 1
ATOM 730 O O . VAL A 1 98 ? 0.254 96.696 17.926 1.00 47.44 301 VAL A O 1
ATOM 734 N N . PRO A 1 99 ? 1.186 97.398 15.965 1.00 30.04 302 PRO A N 1
ATOM 735 C CA . PRO A 1 99 ? -0.010 98.095 15.470 1.00 33.79 302 PRO A CA 1
ATOM 736 C C . PRO A 1 99 ? -1.087 97.123 15.001 1.00 40.44 302 PRO A C 1
ATOM 737 O O . PRO A 1 99 ? -0.758 96.001 14.603 1.00 44.48 302 PRO A O 1
ATOM 741 N N . GLU A 1 100 ? -2.351 97.544 15.046 1.00 45.26 303 GLU A N 1
ATOM 742 C CA . GLU A 1 100 ? -3.470 96.691 14.617 1.00 45.44 303 GLU A CA 1
ATOM 743 C C . GLU A 1 100 ? -3.281 96.075 13.242 1.00 43.25 303 GLU A C 1
ATOM 744 O O . GLU A 1 100 ? -3.810 95.000 12.952 1.00 47.56 303 GLU A O 1
ATOM 750 N N . ASN A 1 101 ? -2.536 96.756 12.384 1.00 45.82 304 ASN A N 1
ATOM 751 C CA . ASN A 1 101 ? -2.448 96.336 10.994 1.00 48.32 304 ASN A CA 1
ATOM 752 C C . ASN A 1 101 ? -1.224 95.482 10.655 1.00 47.18 304 ASN A C 1
ATOM 753 O O . ASN A 1 101 ? -1.049 95.104 9.503 1.00 51.10 304 ASN A O 1
ATOM 766 N N . LYS A 1 103 ? 0.898 92.427 9.817 1.00 56.24 306 LYS A N 1
ATOM 767 C CA . LYS A 1 103 ? 0.592 91.088 9.341 1.00 56.02 306 LYS A CA 1
ATOM 768 C C . LYS A 1 103 ? 1.027 90.074 10.389 1.00 58.74 306 LYS A C 1
ATOM 769 O O . LYS A 1 103 ? 2.101 90.190 10.976 1.00 60.28 306 LYS A O 1
ATOM 775 N N . VAL A 1 104 ? 0.187 89.074 10.610 1.00 50.74 307 VAL A N 1
ATOM 776 C CA . VAL A 1 104 ? 0.419 88.097 11.660 1.00 47.53 307 VAL A CA 1
ATOM 777 C C . VAL A 1 104 ? 1.858 87.573 11.748 1.00 49.23 307 VAL A C 1
ATOM 778 O O . VAL A 1 104 ? 2.470 87.648 12.808 1.00 55.25 307 VAL A O 1
ATOM 782 N N . PRO A 1 105 ? 2.413 87.059 10.641 1.00 50.30 308 PRO A N 1
ATOM 783 C CA . PRO A 1 105 ? 3.787 86.536 10.716 1.00 54.03 308 PRO A CA 1
ATOM 784 C C . PRO A 1 105 ? 4.797 87.590 11.173 1.00 55.83 308 PRO A C 1
ATOM 785 O O . PRO A 1 105 ? 5.790 87.235 11.831 1.00 53.94 308 PRO A O 1
ATOM 789 N N . ASP A 1 106 ? 4.546 88.856 10.826 1.00 38.27 309 ASP A N 1
ATOM 790 C CA . ASP A 1 106 ? 5.433 89.945 11.224 1.00 47.69 309 ASP A CA 1
ATOM 791 C C . ASP A 1 106 ? 5.357 90.208 12.725 1.00 50.70 309 ASP A C 1
ATOM 792 O O . ASP A 1 106 ? 6.344 90.596 13.343 1.00 53.58 309 ASP A O 1
ATOM 797 N N . VAL A 1 107 ? 4.185 89.990 13.310 1.00 47.46 310 VAL A N 1
ATOM 798 C CA . VAL A 1 107 ? 4.065 90.056 14.752 1.00 45.68 310 VAL A CA 1
ATOM 799 C C . VAL A 1 107 ? 4.785 88.863 15.387 1.00 49.50 310 VAL A C 1
ATOM 800 O O . VAL A 1 107 ? 5.558 89.039 16.325 1.00 52.78 310 VAL A O 1
ATOM 812 N N . GLU A 1 109 ? 7.304 87.303 14.347 1.00 48.14 312 GLU A N 1
ATOM 813 C CA . GLU A 1 109 ? 8.733 87.581 14.269 1.00 57.80 312 GLU A CA 1
ATOM 814 C C . GLU A 1 109 ? 9.156 88.718 15.194 1.00 52.84 312 GLU A C 1
ATOM 815 O O . GLU A 1 109 ? 10.300 88.779 15.640 1.00 56.48 312 GLU A O 1
ATOM 821 N N . GLU A 1 110 ? 8.235 89.626 15.474 1.00 44.52 313 GLU A N 1
ATOM 822 C CA . GLU A 1 110 ? 8.515 90.674 16.431 1.00 48.86 313 GLU A CA 1
ATOM 823 C C . GLU A 1 110 ? 8.643 90.042 17.818 1.00 49.55 313 GLU A C 1
ATOM 824 O O . GLU A 1 110 ? 9.610 90.293 18.533 1.00 59.47 313 GLU A O 1
ATOM 838 N N . SER A 1 112 ? 9.543 87.191 18.397 1.00 51.55 315 SER A N 1
ATOM 839 C CA . SER A 1 112 ? 10.735 86.362 18.448 1.00 63.56 315 SER A CA 1
ATOM 840 C C . SER A 1 112 ? 12.000 87.206 18.585 1.00 58.69 315 SER A C 1
ATOM 841 O O . SER A 1 112 ? 12.906 86.866 19.349 1.00 57.34 315 SER A O 1
ATOM 844 N N . ALA A 1 113 ? 12.062 88.307 17.848 1.00 46.31 316 ALA A N 1
ATOM 845 C CA . ALA A 1 113 ? 13.256 89.137 17.868 1.00 47.24 316 ALA A CA 1
ATOM 846 C C . ALA A 1 113 ? 13.436 89.738 19.255 1.00 53.75 316 ALA A C 1
ATOM 847 O O . ALA A 1 113 ? 14.563 89.893 19.730 1.00 55.46 316 ALA A O 1
ATOM 849 N N . HIS A 1 114 ? 12.312 90.054 19.900 1.00 61.21 317 HIS A N 1
ATOM 850 C CA . HIS A 1 114 ? 12.287 90.687 21.220 1.00 58.57 317 HIS A CA 1
ATOM 851 C C . HIS A 1 114 ? 12.235 89.646 22.339 1.00 58.10 317 HIS A C 1
ATOM 852 O O . HIS A 1 114 ? 12.311 89.988 23.521 1.00 60.42 317 HIS A O 1
ATOM 859 N N . ARG A 1 115 ? 12.076 88.383 21.950 1.00 56.09 318 ARG A N 1
ATOM 860 C CA . ARG A 1 115 ? 12.013 87.250 22.878 1.00 46.72 318 ARG A CA 1
ATOM 861 C C . ARG A 1 115 ? 10.917 87.398 23.919 1.00 46.17 318 ARG A C 1
ATOM 862 O O . ARG A 1 115 ? 11.159 87.259 25.115 1.00 48.86 318 ARG A O 1
ATOM 870 N N . VAL A 1 116 ? 9.707 87.689 23.462 1.00 42.49 319 VAL A N 1
ATOM 871 C CA . VAL A 1 116 ? 8.566 87.767 24.359 1.00 36.03 319 VAL A CA 1
ATOM 872 C C . VAL A 1 116 ? 7.496 86.796 23.869 1.00 38.21 319 VAL A C 1
ATOM 873 O O . VAL A 1 116 ? 7.427 86.500 22.679 1.00 36.76 319 VAL A O 1
ATOM 877 N N . PRO A 1 117 ? 6.670 86.273 24.785 1.00 38.28 320 PRO A N 1
ATOM 878 C CA . PRO A 1 117 ? 5.572 85.410 24.351 1.00 38.83 320 PRO A CA 1
ATOM 879 C C . PRO A 1 117 ? 4.271 86.208 24.271 1.00 36.99 320 PRO A C 1
ATOM 880 O O . PRO A 1 117 ? 3.190 85.661 24.052 1.00 26.12 320 PRO A O 1
ATOM 892 N N . ALA A 1 119 ? 2.497 89.799 22.584 1.00 39.73 322 ALA A N 1
ATOM 893 C CA . ALA A 1 119 ? 2.449 91.034 21.831 1.00 40.66 322 ALA A CA 1
ATOM 894 C C . ALA A 1 119 ? 1.209 91.787 22.265 1.00 40.49 322 ALA A C 1
ATOM 895 O O . ALA A 1 119 ? 0.145 91.187 22.442 1.00 38.36 322 ALA A O 1
ATOM 897 N N . ILE A 1 120 ? 1.342 93.097 22.451 1.00 30.46 323 ILE A N 1
ATOM 898 C CA . ILE A 1 120 ? 0.191 93.912 22.785 1.00 24.82 323 ILE A CA 1
ATOM 899 C C . ILE A 1 120 ? -0.192 94.695 21.542 1.00 32.81 323 ILE A C 1
ATOM 900 O O . ILE A 1 120 ? 0.642 95.423 20.981 1.00 31.60 323 ILE A O 1
ATOM 905 N N . VAL A 1 121 ? -1.439 94.529 21.102 1.00 29.09 324 VAL A N 1
ATOM 906 C CA . VAL A 1 121 ? -1.924 95.226 19.914 1.00 34.50 324 VAL A CA 1
ATOM 907 C C . VAL A 1 121 ? -2.434 96.634 20.290 1.00 40.18 324 VAL A C 1
ATOM 908 O O . VAL A 1 121 ? -3.364 96.762 21.096 1.00 39.02 324 VAL A O 1
ATOM 912 N N . ILE A 1 122 ? -1.820 97.673 19.710 1.00 40.28 325 ILE A N 1
ATOM 913 C CA . ILE A 1 122 ? -2.061 99.080 20.103 1.00 40.81 325 ILE A CA 1
ATOM 914 C C . ILE A 1 122 ? -2.853 99.854 19.051 1.00 37.91 325 ILE A C 1
ATOM 915 O O . ILE A 1 122 ? -2.601 99.705 17.861 1.00 42.23 325 ILE A O 1
ATOM 920 N N . ASP A 1 123 ? -3.769 100.722 19.477 1.00 38.12 326 ASP A N 1
ATOM 921 C CA . ASP A 1 123 ? -4.508 101.548 18.522 1.00 37.91 326 ASP A CA 1
ATOM 922 C C . ASP A 1 123 ? -3.716 102.789 18.080 1.00 44.45 326 ASP A C 1
ATOM 923 O O . ASP A 1 123 ? -2.570 102.975 18.478 1.00 46.72 326 ASP A O 1
ATOM 928 N N . GLU A 1 124 ? -4.326 103.615 17.238 1.00 52.03 327 GLU A N 1
ATOM 929 C CA . GLU A 1 124 ? -3.683 104.834 16.735 1.00 59.12 327 GLU A CA 1
ATOM 930 C C . GLU A 1 124 ? -3.325 105.820 17.850 1.00 52.40 327 GLU A C 1
ATOM 931 O O . GLU A 1 124 ? -2.362 106.569 17.738 1.00 53.34 327 GLU A O 1
ATOM 937 N N . TYR A 1 125 ? -4.104 105.806 18.926 1.00 44.99 328 TYR A N 1
ATOM 938 C CA . TYR A 1 125 ? -3.874 106.685 20.064 1.00 42.49 328 TYR A CA 1
ATOM 939 C C . TYR A 1 125 ? -2.898 106.100 21.073 1.00 45.42 328 TYR A C 1
ATOM 940 O O . TYR A 1 125 ? -2.561 106.744 22.071 1.00 36.09 328 TYR A O 1
ATOM 949 N N . GLY A 1 126 ? -2.458 104.868 20.833 1.00 51.04 329 GLY A N 1
ATOM 950 C CA . GLY A 1 126 ? -1.620 104.190 21.805 1.00 45.17 329 GLY A CA 1
ATOM 951 C C . GLY A 1 126 ? -2.393 103.599 22.974 1.00 43.00 329 GLY A C 1
ATOM 952 O O . GLY A 1 126 ? -1.806 103.283 24.008 1.00 47.01 329 GLY A O 1
ATOM 953 N N . GLY A 1 127 ? -3.710 103.455 22.825 1.00 38.14 330 GLY A N 1
ATOM 954 C CA . GLY A 1 127 ? -4.489 102.622 23.736 1.00 41.20 330 GLY A CA 1
ATOM 955 C C . GLY A 1 127 ? -4.299 101.138 23.399 1.00 46.34 330 GLY A C 1
ATOM 956 O O . GLY A 1 127 ? -3.559 100.825 22.474 1.00 40.78 330 GLY A O 1
ATOM 957 N N . THR A 1 128 ? -4.968 100.241 24.133 1.00 44.07 331 THR A N 1
ATOM 958 C CA . THR A 1 128 ? -4.845 98.778 23.960 1.00 26.99 331 THR A CA 1
ATOM 959 C C . THR A 1 128 ? -6.032 98.174 23.204 1.00 28.81 331 THR A C 1
ATOM 960 O O . THR A 1 128 ? -7.149 98.164 23.721 1.00 43.35 331 THR A O 1
ATOM 964 N N . SER A 1 129 ? -5.793 97.670 21.994 1.00 26.27 332 SER A N 1
ATOM 965 C CA . SER A 1 129 ? -6.834 97.007 21.201 1.00 31.60 332 SER A CA 1
ATOM 966 C C . SER A 1 129 ? -7.054 95.555 21.631 1.00 37.13 332 SER A C 1
ATOM 967 O O . SER A 1 129 ? -8.173 95.048 21.599 1.00 40.99 332 SER A O 1
ATOM 970 N N . GLY A 1 130 ? -5.973 94.899 22.033 1.00 36.69 333 GLY A N 1
ATOM 971 C CA . GLY A 1 130 ? -6.021 93.538 22.534 1.00 16.86 333 GLY A CA 1
ATOM 972 C C . GLY A 1 130 ? -4.616 92.954 22.570 1.00 34.55 333 GLY A C 1
ATOM 973 O O . GLY A 1 130 ? -3.632 93.681 22.332 1.00 22.77 333 GLY A O 1
ATOM 974 N N . ILE A 1 131 ? -4.513 91.649 22.867 1.00 24.30 334 ILE A N 1
ATOM 975 C CA . ILE A 1 131 ? -3.218 90.995 22.961 1.00 28.37 334 ILE A CA 1
ATOM 976 C C . ILE A 1 131 ? -3.170 89.725 22.116 1.00 32.29 334 ILE A C 1
ATOM 977 O O . ILE A 1 131 ? -4.208 89.170 21.737 1.00 37.00 334 ILE A O 1
ATOM 982 N N . ILE A 1 132 ? -1.953 89.268 21.841 1.00 32.90 335 ILE A N 1
ATOM 983 C CA . ILE A 1 132 ? -1.737 88.014 21.118 1.00 41.51 335 ILE A CA 1
ATOM 984 C C . ILE A 1 132 ? -0.645 87.179 21.751 1.00 39.87 335 ILE A C 1
ATOM 985 O O . ILE A 1 132 ? 0.409 87.701 22.124 1.00 34.03 335 ILE A O 1
ATOM 990 N N . THR A 1 133 ? -0.911 85.880 21.854 1.00 44.26 336 THR A N 1
ATOM 991 C CA . THR A 1 133 ? 0.102 84.890 22.206 1.00 41.72 336 THR A CA 1
ATOM 992 C C . THR A 1 133 ? -0.059 83.626 21.359 1.00 42.00 336 THR A C 1
ATOM 993 O O . THR A 1 133 ? -1.050 83.459 20.644 1.00 39.75 336 THR A O 1
ATOM 997 N N . ASP A 1 134 ? 0.925 82.738 21.437 1.00 38.53 337 ASP A N 1
ATOM 998 C CA . ASP A 1 134 ? 0.856 81.478 20.723 1.00 30.57 337 ASP A CA 1
ATOM 999 C C . ASP A 1 134 ? -0.546 80.831 20.751 1.00 28.16 337 ASP A C 1
ATOM 1000 O O . ASP A 1 134 ? -1.049 80.403 19.725 1.00 36.40 337 ASP A O 1
ATOM 1005 N N . LYS A 1 135 ? -1.185 80.758 21.910 1.00 33.14 338 LYS A N 1
ATOM 1006 C CA . LYS A 1 135 ? -2.502 80.132 21.974 1.00 44.34 338 LYS A CA 1
ATOM 1007 C C . LYS A 1 135 ? -3.476 80.709 20.941 1.00 47.26 338 LYS A C 1
ATOM 1008 O O . LYS A 1 135 ? -4.303 79.983 20.403 1.00 44.94 338 LYS A O 1
ATOM 1014 N N . ASP A 1 136 ? -3.365 82.005 20.649 1.00 52.15 339 ASP A N 1
ATOM 1015 C CA . ASP A 1 136 ? -4.218 82.635 19.631 1.00 55.06 339 ASP A CA 1
ATOM 1016 C C . ASP A 1 136 ? -3.858 82.259 18.189 1.00 58.21 339 ASP A C 1
ATOM 1017 O O . ASP A 1 136 ? -4.730 82.174 17.322 1.00 68.48 339 ASP A O 1
ATOM 1022 N N . VAL A 1 137 ? -2.571 82.050 17.936 1.00 44.82 340 VAL A N 1
ATOM 1023 C CA . VAL A 1 137 ? -2.101 81.560 16.649 1.00 39.62 340 VAL A CA 1
ATOM 1024 C C . VAL A 1 137 ? -2.576 80.110 16.391 1.00 54.88 340 VAL A C 1
ATOM 1025 O O . VAL A 1 137 ? -3.036 79.780 15.294 1.00 48.49 340 VAL A O 1
ATOM 1029 N N . TYR A 1 138 ? -2.469 79.254 17.406 1.00 47.77 341 TYR A N 1
ATOM 1030 C CA . TYR A 1 138 ? -2.864 77.857 17.281 1.00 59.82 341 TYR A CA 1
ATOM 1031 C C . TYR A 1 138 ? -4.362 77.687 17.034 1.00 61.12 341 TYR A C 1
ATOM 1032 O O . TYR A 1 138 ? -4.795 76.640 16.577 1.00 63.22 341 TYR A O 1
ATOM 1041 N N . GLU A 1 139 ? -5.155 78.706 17.339 1.00 53.71 342 GLU A N 1
ATOM 1042 C CA . GLU A 1 139 ? -6.589 78.614 17.109 1.00 57.21 342 GLU A CA 1
ATOM 1043 C C . GLU A 1 139 ? -6.919 78.770 15.642 1.00 58.66 342 GLU A C 1
ATOM 1044 O O . GLU A 1 139 ? -7.820 78.109 15.134 1.00 60.86 342 GLU A O 1
ATOM 1050 N N . GLU A 1 140 ? -6.200 79.667 14.973 1.00 64.47 343 GLU A N 1
ATOM 1051 C CA . GLU A 1 140 ? -6.425 79.946 13.556 1.00 65.96 343 GLU A CA 1
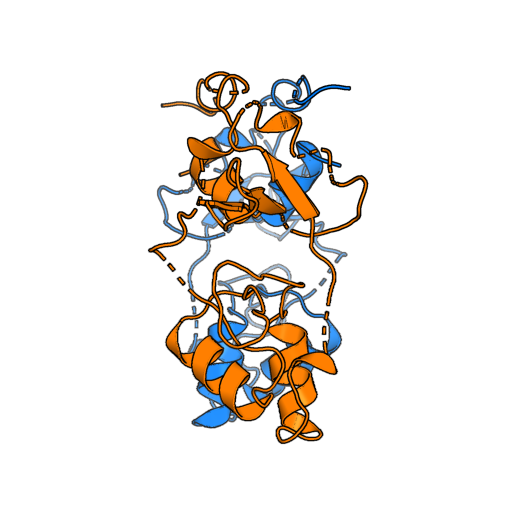ATOM 1052 C C . GLU A 1 140 ? -6.026 78.748 12.695 1.00 70.19 343 GLU A C 1
ATOM 1053 O O . GLU A 1 140 ? -6.698 78.418 11.715 1.00 75.70 343 GLU A O 1
ATOM 1059 N N . LEU A 1 141 ? -4.927 78.104 13.079 1.00 60.27 344 LEU A N 1
ATOM 1060 C CA . LEU A 1 141 ? -4.367 76.995 12.332 1.00 64.45 344 LEU A CA 1
ATOM 1061 C C . LEU A 1 141 ? -5.055 75.661 12.627 1.00 73.27 344 LEU A C 1
ATOM 1062 O O . LEU A 1 141 ? -4.958 74.735 11.823 1.00 71.14 344 LEU A O 1
ATOM 1067 N N . PHE A 1 142 ? -5.748 75.557 13.761 1.00 72.79 345 PHE A N 1
ATOM 1068 C CA . PHE A 1 142 ? -6.309 74.272 14.173 1.00 68.22 345 PHE A CA 1
ATOM 1069 C C . PHE A 1 142 ? -7.674 74.330 14.858 1.00 74.26 345 PHE A C 1
ATOM 1070 O O . PHE A 1 142 ? -8.022 73.425 15.613 1.00 73.65 345 PHE A O 1
ATOM 1078 N N . GLY A 1 143 ? -8.447 75.378 14.589 1.00 79.59 346 GLY A N 1
ATOM 1079 C CA . GLY A 1 143 ? -9.764 75.516 15.180 1.00 80.34 346 GLY A CA 1
ATOM 1080 C C . GLY A 1 143 ? -9.790 75.131 16.648 1.00 82.27 346 GLY A C 1
ATOM 1081 O O . GLY A 1 143 ? -8.835 75.367 17.393 1.00 79.09 346 GLY A O 1
ATOM 1082 N N . ALA B 1 8 ? 12.998 80.199 6.369 1.00 94.01 211 ALA B N 1
ATOM 1083 C CA . ALA B 1 8 ? 13.286 81.372 7.183 1.00 89.55 211 ALA B CA 1
ATOM 1084 C C . ALA B 1 8 ? 12.030 82.206 7.423 1.00 94.03 211 ALA B C 1
ATOM 1085 O O . ALA B 1 8 ? 11.975 82.995 8.367 1.00 96.33 211 ALA B O 1
ATOM 1087 N N . ASN B 1 9 ? 11.022 82.038 6.570 1.00 92.89 212 ASN B N 1
ATOM 1088 C CA . ASN B 1 9 ? 9.738 82.714 6.786 1.00 82.15 212 ASN B CA 1
ATOM 1089 C C . ASN B 1 9 ? 8.621 81.728 7.126 1.00 73.04 212 ASN B C 1
ATOM 1090 O O . ASN B 1 9 ? 8.772 80.520 6.917 1.00 58.36 212 ASN B O 1
ATOM 1095 N N . PHE B 1 10 ? 7.508 82.253 7.640 1.00 63.60 213 PHE B N 1
ATOM 1096 C CA . PHE B 1 10 ? 6.380 81.429 8.071 1.00 60.10 213 PHE B CA 1
ATOM 1097 C C . PHE B 1 10 ? 5.862 80.462 7.007 1.00 61.91 213 PHE B C 1
ATOM 1098 O O . PHE B 1 10 ? 5.754 79.263 7.258 1.00 63.61 213 PHE B O 1
ATOM 1114 N N . GLN B 1 12 ? 7.190 79.267 4.412 1.00 81.33 215 GLN B N 1
ATOM 1115 C CA . GLN B 1 12 ? 8.193 78.255 4.115 1.00 80.60 215 GLN B CA 1
ATOM 1116 C C . GLN B 1 12 ? 8.266 77.243 5.256 1.00 77.78 215 GLN B C 1
ATOM 1117 O O . GLN B 1 12 ? 8.468 76.048 5.021 1.00 77.93 215 GLN B O 1
ATOM 1123 N N . ARG B 1 13 ? 8.096 77.729 6.486 1.00 71.62 216 ARG B N 1
ATOM 1124 C CA . ARG B 1 13 ? 8.104 76.868 7.658 1.00 67.84 216 ARG B CA 1
ATOM 1125 C C . ARG B 1 13 ? 6.845 76.005 7.726 1.00 64.98 216 ARG B C 1
ATOM 1126 O O . ARG B 1 13 ? 6.904 74.869 8.187 1.00 70.67 216 ARG B O 1
ATOM 1134 N N . ALA B 1 14 ? 5.715 76.539 7.268 1.00 60.23 217 ALA B N 1
ATOM 1135 C CA . ALA B 1 14 ? 4.464 75.779 7.251 1.00 55.54 217 ALA B CA 1
ATOM 1136 C C . ALA B 1 14 ? 4.459 74.710 6.161 1.00 61.14 217 ALA B C 1
ATOM 1137 O O . ALA B 1 14 ? 4.017 73.581 6.388 1.00 60.41 217 ALA B O 1
ATOM 1139 N N . PHE B 1 15 ? 4.949 75.066 4.977 1.00 63.30 218 PHE B N 1
ATOM 1140 C CA . PHE B 1 15 ? 5.112 74.094 3.909 1.00 60.43 218 PHE B CA 1
ATOM 1141 C C . PHE B 1 15 ? 5.891 72.871 4.422 1.00 65.71 218 PHE B C 1
ATOM 1142 O O . PHE B 1 15 ? 5.431 71.730 4.305 1.00 62.62 218 PHE B O 1
ATOM 1150 N N . GLU B 1 16 ? 7.068 73.116 4.997 1.00 66.30 219 GLU B N 1
ATOM 1151 C CA . GLU B 1 16 ? 7.939 72.036 5.474 1.00 64.81 219 GLU B CA 1
ATOM 1152 C C . GLU B 1 16 ? 7.253 71.154 6.499 1.00 53.45 219 GLU B C 1
ATOM 1153 O O . GLU B 1 16 ? 7.331 69.926 6.433 1.00 63.22 219 GLU B O 1
ATOM 1167 N N . ASN B 1 18 ? 4.199 70.686 6.947 1.00 59.36 221 ASN B N 1
ATOM 1168 C CA . ASN B 1 18 ? 3.056 69.986 6.412 1.00 58.14 221 ASN B CA 1
ATOM 1169 C C . ASN B 1 18 ? 3.450 68.587 5.941 1.00 59.83 221 ASN B C 1
ATOM 1170 O O . ASN B 1 18 ? 2.634 67.669 5.949 1.00 65.64 221 ASN B O 1
ATOM 1175 N N . ASP B 1 19 ? 4.714 68.431 5.555 1.00 54.71 222 ASP B N 1
ATOM 1176 C CA . ASP B 1 19 ? 5.213 67.183 4.989 1.00 61.98 222 ASP B CA 1
ATOM 1177 C C . ASP B 1 19 ? 5.923 66.303 6.027 1.00 66.65 222 ASP B C 1
ATOM 1178 O O . ASP B 1 19 ? 6.298 65.169 5.738 1.00 71.43 222 ASP B O 1
ATOM 1183 N N . LYS B 1 20 ? 6.095 66.840 7.229 1.00 62.79 223 LYS B N 1
ATOM 1184 C CA . LYS B 1 20 ? 6.791 66.155 8.304 1.00 52.26 223 LYS B CA 1
ATOM 1185 C C . LYS B 1 20 ? 5.861 65.234 9.072 1.00 55.21 223 LYS B C 1
ATOM 1186 O O . LYS B 1 20 ? 4.643 65.424 9.096 1.00 59.73 223 LYS B O 1
ATOM 1192 N N . VAL B 1 21 ? 6.474 64.259 9.729 1.00 46.86 224 VAL B N 1
ATOM 1193 C CA . VAL B 1 21 ? 5.784 63.175 10.403 1.00 52.78 224 VAL B CA 1
ATOM 1194 C C . VAL B 1 21 ? 5.879 63.314 11.930 1.00 50.08 224 VAL B C 1
ATOM 1195 O O . VAL B 1 21 ? 6.721 64.048 12.435 1.00 50.62 224 VAL B O 1
ATOM 1199 N N . ALA B 1 22 ? 5.029 62.599 12.663 1.00 46.45 225 ALA B N 1
ATOM 1200 C CA . ALA B 1 22 ? 5.004 62.701 14.121 1.00 38.17 225 ALA B CA 1
ATOM 1201 C C . ALA B 1 22 ? 6.379 62.638 14.799 1.00 40.12 225 ALA B C 1
ATOM 1202 O O . ALA B 1 22 ? 6.597 63.293 15.815 1.00 48.77 225 ALA B O 1
ATOM 1204 N N . SER B 1 23 ? 7.303 61.867 14.237 1.00 36.76 226 SER B N 1
ATOM 1205 C CA . SER B 1 23 ? 8.609 61.653 14.860 1.00 42.61 226 SER B CA 1
ATOM 1206 C C . SER B 1 23 ? 9.631 62.755 14.556 1.00 50.97 226 SER B C 1
ATOM 1207 O O . SER B 1 23 ? 10.600 62.945 15.293 1.00 50.71 226 SER B O 1
ATOM 1210 N N . ASP B 1 24 ? 9.427 63.480 13.468 1.00 55.45 227 ASP B N 1
ATOM 1211 C CA . ASP B 1 24 ? 10.299 64.602 13.166 1.00 59.19 227 ASP B CA 1
ATOM 1212 C C . ASP B 1 24 ? 10.173 65.708 14.210 1.00 55.50 227 ASP B C 1
ATOM 1213 O O . ASP B 1 24 ? 11.103 66.496 14.406 1.00 56.48 227 ASP B O 1
ATOM 1218 N N . VAL B 1 25 ? 9.033 65.752 14.893 1.00 40.88 228 VAL B N 1
ATOM 1219 C CA . VAL B 1 25 ? 8.694 66.932 15.665 1.00 41.81 228 VAL B CA 1
ATOM 1220 C C . VAL B 1 25 ? 8.518 66.690 17.1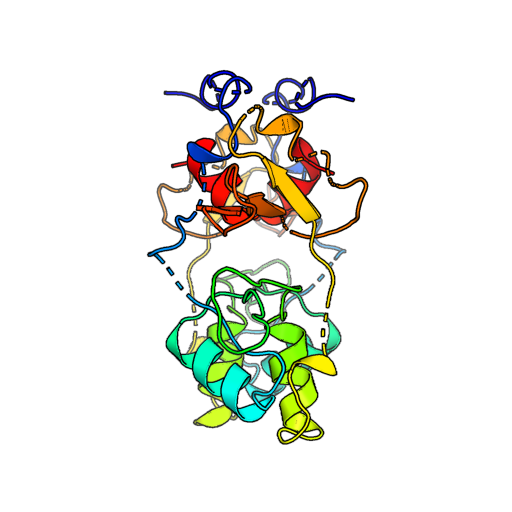64 1.00 42.09 228 VAL B C 1
ATOM 1221 O O . VAL B 1 25 ? 8.461 67.637 17.952 1.00 35.26 228 VAL B O 1
ATOM 1233 N N . VAL B 1 27 ? 8.880 65.374 21.213 1.00 19.43 230 VAL B N 1
ATOM 1234 C CA . VAL B 1 27 ? 9.865 65.325 22.272 1.00 27.02 230 VAL B CA 1
ATOM 1235 C C . VAL B 1 27 ? 10.071 63.830 22.540 1.00 34.77 230 VAL B C 1
ATOM 1236 O O . VAL B 1 27 ? 9.128 63.128 22.891 1.00 32.76 230 VAL B O 1
ATOM 1240 N N . ASP B 1 28 ? 11.290 63.343 22.340 1.00 31.92 231 ASP B N 1
ATOM 1241 C CA . ASP B 1 28 ? 11.531 61.905 22.363 1.00 33.09 231 ASP B CA 1
ATOM 1242 C C . ASP B 1 28 ? 11.558 61.395 23.790 1.00 42.79 231 ASP B C 1
ATOM 1243 O O . ASP B 1 28 ? 11.769 62.164 24.724 1.00 51.46 231 ASP B O 1
ATOM 1248 N N . ARG B 1 29 ? 11.334 60.094 23.949 1.00 30.06 232 ARG B N 1
ATOM 1249 C CA . ARG B 1 29 ? 11.196 59.493 25.261 1.00 23.01 232 ARG B CA 1
ATOM 1250 C C . ARG B 1 29 ? 12.313 59.907 26.220 1.00 33.87 232 ARG B C 1
ATOM 1251 O O . ARG B 1 29 ? 12.066 60.042 27.421 1.00 30.56 232 ARG B O 1
ATOM 1259 N N . THR B 1 30 ? 13.541 60.076 25.714 1.00 34.21 233 THR B N 1
ATOM 1260 C CA . THR B 1 30 ? 14.688 60.279 26.613 1.00 36.71 233 THR B CA 1
ATOM 1261 C C . THR B 1 30 ? 14.622 61.635 27.276 1.00 42.26 233 THR B C 1
ATOM 1262 O O . THR B 1 30 ? 15.234 61.853 28.313 1.00 48.75 233 THR B O 1
ATOM 1266 N N . SER B 1 31 ? 13.870 62.538 26.661 1.00 40.41 234 SER B N 1
ATOM 1267 C CA . SER B 1 31 ? 13.769 63.907 27.129 1.00 32.04 234 SER B CA 1
ATOM 1268 C C . SER B 1 31 ? 12.468 64.148 27.884 1.00 36.29 234 SER B C 1
ATOM 1269 O O . SER B 1 31 ? 12.360 65.139 28.595 1.00 52.44 234 SER B O 1
ATOM 1280 N N . SER B 1 33 ? 9.513 64.185 30.590 1.00 37.29 236 SER B N 1
ATOM 1281 C CA . SER B 1 33 ? 9.430 64.145 32.040 1.00 37.32 236 SER B CA 1
ATOM 1282 C C . SER B 1 33 ? 8.073 63.578 32.406 1.00 38.14 236 SER B C 1
ATOM 1283 O O . SER B 1 33 ? 7.043 64.021 31.884 1.00 43.80 236 SER B O 1
ATOM 1286 N N . VAL B 1 34 ? 8.071 62.592 33.297 1.00 31.24 237 VAL B N 1
ATOM 1287 C CA . VAL B 1 34 ? 6.831 61.932 33.659 1.00 23.63 237 VAL B CA 1
ATOM 1288 C C . VAL B 1 34 ? 6.566 62.056 35.154 1.00 29.40 237 VAL B C 1
ATOM 1289 O O . VAL B 1 34 ? 7.472 62.339 35.929 1.00 30.13 237 VAL B O 1
ATOM 1293 N N . VAL B 1 35 ? 5.302 61.909 35.529 1.00 29.16 238 VAL B N 1
ATOM 1294 C CA . VAL B 1 35 ? 4.931 61.614 36.899 1.00 31.04 238 VAL B CA 1
ATOM 1295 C C . VAL B 1 35 ? 4.211 60.263 36.884 1.00 32.61 238 VAL B C 1
ATOM 1296 O O . VAL B 1 35 ? 3.671 59.875 35.849 1.00 39.39 238 VAL B O 1
ATOM 1300 N N . ASP B 1 36 ? 4.206 59.552 38.015 1.00 33.87 239 ASP B N 1
ATOM 1301 C CA . ASP B 1 36 ? 3.533 58.250 38.127 1.00 31.00 239 ASP B CA 1
ATOM 1302 C C . ASP B 1 36 ? 2.116 58.366 38.710 1.00 31.84 239 ASP B C 1
ATOM 1303 O O . ASP B 1 36 ? 1.848 59.251 39.520 1.00 31.76 239 ASP B O 1
ATOM 1308 N N . VAL B 1 37 ? 1.229 57.454 38.313 1.00 27.18 240 VAL B N 1
ATOM 1309 C CA . VAL B 1 37 ? -0.179 57.471 38.731 1.00 24.39 240 VAL B CA 1
ATOM 1310 C C . VAL B 1 37 ? -0.387 57.327 40.252 1.00 32.39 240 VAL B C 1
ATOM 1311 O O . VAL B 1 37 ? -1.453 57.650 40.782 1.00 36.12 240 VAL B O 1
ATOM 1315 N N . ASP B 1 38 ? 0.640 56.842 40.945 1.00 35.20 241 ASP B N 1
ATOM 1316 C CA . ASP B 1 38 ? 0.582 56.620 42.388 1.00 39.55 241 ASP B CA 1
ATOM 1317 C C . ASP B 1 38 ? 1.425 57.636 43.140 1.00 38.98 241 ASP B C 1
ATOM 1318 O O . ASP B 1 38 ? 1.693 57.476 44.328 1.00 40.06 241 ASP B O 1
ATOM 1323 N N . GLU B 1 39 ? 1.880 58.665 42.440 1.00 44.42 242 GLU B N 1
ATOM 1324 C CA . GLU B 1 39 ? 2.590 59.737 43.109 1.00 35.85 242 GLU B CA 1
ATOM 1325 C C . GLU B 1 39 ? 1.575 60.721 43.639 1.00 23.95 242 GLU B C 1
ATOM 1326 O O . GLU B 1 39 ? 0.449 60.767 43.171 1.00 31.83 242 GLU B O 1
ATOM 1332 N N . THR B 1 40 ? 1.957 61.466 44.661 1.00 27.17 243 THR B N 1
ATOM 1333 C CA . THR B 1 40 ? 1.059 62.435 45.266 1.00 26.58 243 THR B CA 1
ATOM 1334 C C . THR B 1 40 ? 1.090 63.761 44.505 1.00 29.83 243 THR B C 1
ATOM 1335 O O . THR B 1 40 ? 2.062 64.071 43.814 1.00 26.43 243 THR B O 1
ATOM 1339 N N . ILE B 1 41 ? 0.029 64.545 44.657 1.00 32.84 244 ILE B N 1
ATOM 1340 C CA . ILE B 1 41 ? 0.019 65.925 44.187 1.00 31.25 244 ILE B CA 1
ATOM 1341 C C . ILE B 1 41 ? 1.255 66.652 44.689 1.00 20.95 244 ILE B C 1
ATOM 1342 O O . ILE B 1 41 ? 1.921 67.327 43.933 1.00 28.54 244 ILE B O 1
ATOM 1347 N N . ALA B 1 42 ? 1.582 66.468 45.960 1.00 33.46 245 ALA B N 1
ATOM 1348 C CA . ALA B 1 42 ? 2.732 67.148 46.556 1.00 34.94 245 ALA B CA 1
ATOM 1349 C C . ALA B 1 42 ? 3.977 66.922 45.720 1.00 34.76 245 ALA B C 1
ATOM 1350 O O . ALA B 1 42 ? 4.726 67.858 45.458 1.00 26.05 245 ALA B O 1
ATOM 1352 N N . ASP B 1 43 ? 4.195 65.665 45.330 1.00 34.30 246 ASP B N 1
ATOM 1353 C CA . ASP B 1 43 ? 5.276 65.276 44.419 1.00 34.10 246 ASP B CA 1
ATOM 1354 C C . ASP B 1 43 ? 5.192 66.035 43.111 1.00 34.13 246 ASP B C 1
ATOM 1355 O O . ASP B 1 43 ? 6.190 66.540 42.588 1.00 35.50 246 ASP B O 1
ATOM 1360 N N . ALA B 1 44 ? 3.995 66.050 42.548 1.00 27.19 247 ALA B N 1
ATOM 1361 C CA . ALA B 1 44 ? 3.789 66.613 41.230 1.00 26.67 247 ALA B CA 1
ATOM 1362 C C . ALA B 1 44 ? 4.080 68.126 41.245 1.00 25.89 247 ALA B C 1
ATOM 1363 O O . ALA B 1 44 ? 4.676 68.652 40.314 1.00 30.26 247 ALA B O 1
ATOM 1365 N N . LEU B 1 45 ? 3.649 68.807 42.305 1.00 31.82 248 LEU B N 1
ATOM 1366 C CA . LEU B 1 45 ? 3.911 70.232 42.475 1.00 31.94 248 LEU B CA 1
ATOM 1367 C C . LEU B 1 45 ? 5.411 70.492 42.532 1.00 33.06 248 LEU B C 1
ATOM 1368 O O . LEU B 1 45 ? 5.906 71.391 41.886 1.00 29.91 248 LEU B O 1
ATOM 1373 N N . LEU B 1 46 ? 6.144 69.693 43.294 1.00 31.60 249 LEU B N 1
ATOM 1374 C CA . LEU B 1 46 ? 7.586 69.884 43.376 1.00 28.61 249 LEU B CA 1
ATOM 1375 C C . LEU B 1 46 ? 8.270 69.704 42.026 1.00 34.54 249 LEU B C 1
ATOM 1376 O O . LEU B 1 46 ? 9.242 70.415 41.716 1.00 28.64 249 LEU B O 1
ATOM 1381 N N . LEU B 1 47 ? 7.776 68.750 41.230 1.00 25.05 250 LEU B N 1
ATOM 1382 C CA . LEU B 1 47 ? 8.295 68.557 39.876 1.00 22.55 250 LEU B CA 1
ATOM 1383 C C . LEU B 1 47 ? 8.009 69.771 38.989 1.00 23.04 250 LEU B C 1
ATOM 1384 O O . LEU B 1 47 ? 8.900 70.293 38.315 1.00 25.80 250 LEU B O 1
ATOM 1389 N N . TYR B 1 48 ? 6.754 70.208 38.978 1.00 25.34 251 TYR B N 1
ATOM 1390 C CA . TYR B 1 48 ? 6.372 71.370 38.186 1.00 27.90 251 TYR B CA 1
ATOM 1391 C C . TYR B 1 48 ? 7.268 72.556 38.533 1.00 24.75 251 TYR B C 1
ATOM 1392 O O . TYR B 1 48 ? 7.758 73.256 37.643 1.00 27.74 251 TYR B O 1
ATOM 1401 N N . LEU B 1 49 ? 7.488 72.765 39.831 1.00 23.22 252 LEU B N 1
ATOM 1402 C CA . LEU B 1 49 ? 8.249 73.911 40.316 1.00 31.58 252 LEU B CA 1
ATOM 1403 C C . LEU B 1 49 ? 9.687 73.816 39.844 1.00 34.93 252 LEU B C 1
ATOM 1404 O O . LEU B 1 49 ? 10.348 74.828 39.619 1.00 35.61 252 LEU B O 1
ATOM 1409 N N . GLU B 1 50 ? 10.156 72.591 39.652 1.00 29.85 253 GLU B N 1
ATOM 1410 C CA . GLU B 1 50 ? 11.540 72.377 39.268 1.00 28.19 253 GLU B CA 1
ATOM 1411 C C . GLU B 1 50 ? 11.734 72.425 37.752 1.00 31.54 253 GLU B C 1
ATOM 1412 O O . GLU B 1 50 ? 12.783 72.835 37.271 1.00 33.16 253 GLU B O 1
ATOM 1418 N N . GLU B 1 51 ? 10.712 72.031 37.003 1.00 39.13 254 GLU B N 1
ATOM 1419 C CA . GLU B 1 51 ? 10.867 71.767 35.569 1.00 33.20 254 GLU B CA 1
ATOM 1420 C C . GLU B 1 51 ? 9.956 72.613 34.698 1.00 36.04 254 GLU B C 1
ATOM 1421 O O . GLU B 1 51 ? 10.200 72.764 33.502 1.00 34.52 254 GLU B O 1
ATOM 1427 N N . GLN B 1 52 ? 8.873 73.111 35.287 1.00 38.47 255 GLN B N 1
ATOM 1428 C CA . GLN B 1 52 ? 8.138 74.202 34.674 1.00 41.07 255 GLN B CA 1
ATOM 1429 C C . GLN B 1 52 ? 7.158 73.806 33.556 1.00 38.61 255 GLN B C 1
ATOM 1430 O O . GLN B 1 52 ? 6.299 74.607 33.198 1.00 35.74 255 GLN B O 1
ATOM 1436 N N . TYR B 1 53 ? 7.263 72.592 33.009 1.00 24.67 256 TYR B N 1
ATOM 1437 C CA . TYR B 1 53 ? 6.300 72.178 31.978 1.00 31.63 256 TYR B CA 1
ATOM 1438 C C . TYR B 1 53 ? 4.872 72.301 32.516 1.00 28.19 256 TYR B C 1
ATOM 1439 O O . TYR B 1 53 ? 4.641 72.149 33.703 1.00 25.29 256 TYR B O 1
ATOM 1448 N N . SER B 1 54 ? 3.912 72.589 31.651 1.00 28.43 257 SER B N 1
ATOM 1449 C CA . SER B 1 54 ? 2.533 72.718 32.105 1.00 29.77 257 SER B CA 1
ATOM 1450 C C . SER B 1 54 ? 1.747 71.404 32.075 1.00 26.49 257 SER B C 1
ATOM 1451 O O . SER B 1 54 ? 0.637 71.323 32.619 1.00 27.77 257 SER B O 1
ATOM 1454 N N . ARG B 1 55 ? 2.300 70.402 31.403 1.00 22.84 258 ARG B N 1
ATOM 1455 C CA . ARG B 1 55 ? 1.683 69.065 31.335 1.00 25.49 258 ARG B CA 1
ATOM 1456 C C . ARG B 1 55 ? 2.724 67.973 31.426 1.00 27.12 258 ARG B C 1
ATOM 1457 O O . ARG B 1 55 ? 3.751 68.031 30.755 1.00 27.27 258 ARG B O 1
ATOM 1465 N N . PHE B 1 56 ? 2.446 66.981 32.264 1.00 26.99 259 PHE B N 1
ATOM 1466 C CA . PHE B 1 56 ? 3.316 65.820 32.404 1.00 27.62 259 PHE B CA 1
ATOM 1467 C C . PHE B 1 56 ? 2.553 64.570 32.016 1.00 27.71 259 PHE B C 1
ATOM 1468 O O . PHE B 1 56 ? 1.409 64.389 32.433 1.00 24.87 259 PHE B O 1
ATOM 1476 N N . PRO B 1 57 ? 3.176 63.720 31.185 1.00 28.32 260 PRO B N 1
ATOM 1477 C CA . PRO B 1 57 ? 2.677 62.363 30.942 1.00 26.06 260 PRO B CA 1
ATOM 1478 C C . PRO B 1 57 ? 2.670 61.638 32.260 1.00 27.38 260 PRO B C 1
ATOM 1479 O O . PRO B 1 57 ? 3.643 61.747 33.024 1.00 28.47 260 PRO B O 1
ATOM 1483 N N . VAL B 1 58 ? 1.563 60.963 32.548 1.00 25.60 261 VAL B N 1
ATOM 1484 C CA A VAL B 1 58 ? 1.480 60.127 33.736 0.52 24.64 261 VAL B CA 1
ATOM 1485 C CA B VAL B 1 58 ? 1.436 60.126 33.732 0.48 24.38 261 VAL B CA 1
ATOM 1486 C C . VAL B 1 58 ? 1.695 58.657 33.374 1.00 30.32 261 VAL B C 1
ATOM 1487 O O . VAL B 1 58 ? 1.010 58.104 32.528 1.00 25.26 261 VAL B O 1
ATOM 1494 N N . THR B 1 59 ? 2.688 58.038 34.008 1.00 32.71 262 THR B N 1
ATOM 1495 C CA . THR B 1 59 ? 3.003 56.635 33.745 1.00 38.22 262 THR B CA 1
ATOM 1496 C C . THR B 1 59 ? 2.170 55.673 34.586 1.00 37.73 262 THR B C 1
ATOM 1497 O O . THR B 1 59 ? 1.597 56.048 35.609 1.00 37.59 262 THR B O 1
ATOM 1501 N N . ALA B 1 60 ? 2.097 54.427 34.139 1.00 42.13 263 ALA B N 1
ATOM 1502 C CA . ALA B 1 60 ? 1.637 53.338 35.002 1.00 41.24 263 ALA B CA 1
ATOM 1503 C C . ALA B 1 60 ? 2.862 52.580 35.485 1.00 34.54 263 ALA B C 1
ATOM 1504 O O . ALA B 1 60 ? 3.845 52.486 34.766 1.00 32.51 263 ALA B O 1
ATOM 1506 N N . ASP B 1 61 ? 2.827 52.073 36.712 1.00 38.57 264 ASP B N 1
ATOM 1507 C CA . ASP B 1 61 ? 3.907 51.211 37.203 1.00 46.02 264 ASP B CA 1
ATOM 1508 C C . ASP B 1 61 ? 5.303 51.825 37.030 1.00 42.11 264 ASP B C 1
ATOM 1509 O O . ASP B 1 61 ? 6.290 51.096 36.926 1.00 38.16 264 ASP B O 1
ATOM 1514 N N . ASN B 1 62 ? 5.380 53.152 36.990 1.00 34.79 265 ASN B N 1
ATOM 1515 C CA . ASN B 1 62 ? 6.651 53.858 36.817 1.00 32.73 265 ASN B CA 1
ATOM 1516 C C . ASN B 1 62 ? 7.345 53.493 35.524 1.00 31.71 265 ASN B C 1
ATOM 1517 O O . ASN B 1 62 ? 8.573 53.512 35.423 1.00 38.48 265 ASN B O 1
ATOM 1522 N N . ASP B 1 63 ? 6.542 53.184 34.522 1.00 31.12 266 ASP B N 1
ATOM 1523 C CA . ASP B 1 63 ? 7.059 52.711 33.252 1.00 34.85 266 ASP B CA 1
ATOM 1524 C C . ASP B 1 63 ? 6.837 53.818 32.227 1.00 28.95 266 ASP B C 1
ATOM 1525 O O . ASP B 1 63 ? 5.695 54.221 31.999 1.00 36.53 266 ASP B O 1
ATOM 1530 N N . LYS B 1 64 ? 7.902 54.326 31.611 1.00 31.87 267 LYS B N 1
ATOM 1531 C CA . LYS B 1 64 ? 7.710 55.340 30.556 1.00 36.60 267 LYS B CA 1
ATOM 1532 C C . LYS B 1 64 ? 6.965 54.760 29.353 1.00 35.17 267 LYS B C 1
ATOM 1533 O O . LYS B 1 64 ? 6.397 55.496 28.561 1.00 29.33 267 LYS B O 1
ATOM 1539 N N . ASP B 1 65 ? 6.967 53.438 29.205 1.00 23.38 268 ASP B N 1
ATOM 1540 C CA . ASP B 1 65 ? 6.323 52.850 28.037 1.00 29.84 268 ASP B CA 1
ATOM 1541 C C . ASP B 1 65 ? 4.824 52.623 28.281 1.00 35.63 268 ASP B C 1
ATOM 1542 O O . ASP B 1 65 ? 4.100 52.200 27.381 1.00 36.37 268 ASP B O 1
ATOM 1547 N N . LYS B 1 66 ? 4.360 52.932 29.491 1.00 23.60 269 LYS B N 1
ATOM 1548 C CA . LYS B 1 66 ? 2.932 52.844 29.799 1.00 25.57 269 LYS B CA 1
ATOM 1549 C C . LYS B 1 66 ? 2.337 54.202 30.216 1.00 35.77 269 LYS B C 1
ATOM 1550 O O . LYS B 1 66 ? 2.020 54.424 31.395 1.00 31.55 269 LYS B O 1
ATOM 1556 N N . ILE B 1 67 ? 2.186 55.108 29.256 1.00 37.87 270 ILE B N 1
ATOM 1557 C CA . ILE B 1 67 ? 1.577 56.418 29.518 1.00 30.32 270 ILE B CA 1
ATOM 1558 C C . ILE B 1 67 ? 0.050 56.309 29.477 1.00 34.44 270 ILE B C 1
ATOM 1559 O O . ILE B 1 67 ? -0.522 55.914 28.467 1.00 40.82 270 ILE B O 1
ATOM 1564 N N . ILE B 1 68 ? -0.620 56.675 30.556 1.00 29.34 271 ILE B N 1
ATOM 1565 C CA . ILE B 1 68 ? -2.064 56.488 30.628 1.00 33.61 271 ILE B CA 1
ATOM 1566 C C . ILE B 1 68 ? -2.846 57.811 30.649 1.00 42.32 271 ILE B C 1
ATOM 1567 O O . ILE B 1 68 ? -4.078 57.814 30.750 1.00 46.23 271 ILE B O 1
ATOM 1572 N N . GLY B 1 69 ? -2.131 58.931 30.556 1.00 31.94 272 GLY B N 1
ATOM 1573 C CA . GLY B 1 69 ? -2.760 60.241 30.562 1.00 27.20 272 GLY B CA 1
ATOM 1574 C C . GLY B 1 69 ? -1.782 61.350 30.927 1.00 29.77 272 GLY B C 1
ATOM 1575 O O . GLY B 1 69 ? -0.571 61.119 31.003 1.00 32.42 272 GLY B O 1
ATOM 1576 N N . TYR B 1 70 ? -2.282 62.559 31.155 1.00 26.62 273 TYR B N 1
ATOM 1577 C CA . TYR B 1 70 ? -1.370 63.613 31.573 1.00 28.46 273 TYR B CA 1
ATOM 1578 C C . TYR B 1 70 ? -1.866 64.337 32.797 1.00 26.65 273 TYR B C 1
ATOM 1579 O O . TYR B 1 70 ? -3.037 64.225 33.161 1.00 24.95 273 TYR B O 1
ATOM 1588 N N . ALA B 1 71 ? -0.955 65.064 33.438 1.00 27.85 274 ALA B N 1
ATOM 1589 C CA . ALA B 1 71 ? -1.306 65.902 34.579 1.00 29.07 274 ALA B CA 1
ATOM 1590 C C . ALA B 1 71 ? -1.073 67.387 34.251 1.00 24.92 274 ALA B C 1
ATOM 1591 O O . ALA B 1 71 ? 0.026 67.776 33.865 1.00 20.13 274 ALA B O 1
ATOM 1593 N N . TYR B 1 72 ? -2.115 68.194 34.411 1.00 24.23 275 TYR B N 1
ATOM 1594 C CA . TYR B 1 72 ? -2.091 69.617 34.079 1.00 29.35 275 TYR B CA 1
ATOM 1595 C C . TYR B 1 72 ? -1.588 70.427 35.285 1.00 29.75 275 TYR B C 1
ATOM 1596 O O . TYR B 1 72 ? -2.092 70.259 36.384 1.00 30.41 275 TYR B O 1
ATOM 1605 N N . ASN B 1 73 ? -0.601 71.301 35.091 1.00 27.49 276 ASN B N 1
ATOM 1606 C CA . ASN B 1 73 ? -0.103 72.126 36.207 1.00 31.08 276 ASN B CA 1
ATOM 1607 C C . ASN B 1 73 ? -1.188 72.856 37.018 1.00 25.17 276 ASN B C 1
ATOM 1608 O O . ASN B 1 73 ? -1.115 72.924 38.246 1.00 23.78 276 ASN B O 1
ATOM 1613 N N . TYR B 1 74 ? -2.190 73.389 36.329 1.00 20.90 277 TYR B N 1
ATOM 1614 C CA . TYR B 1 74 ? -3.305 74.063 36.991 1.00 20.93 277 TYR B CA 1
ATOM 1615 C C . TYR B 1 74 ? -4.027 73.176 37.998 1.00 32.31 277 TYR B C 1
ATOM 1616 O O . TYR B 1 74 ? -4.389 73.641 39.089 1.00 30.26 277 TYR B O 1
ATOM 1625 N N . ASP B 1 75 ? -4.247 71.913 37.617 1.00 24.94 278 ASP B N 1
ATOM 1626 C CA . ASP B 1 75 ? -4.919 70.938 38.476 1.00 24.96 278 ASP B CA 1
ATOM 1627 C C . ASP B 1 75 ? -4.043 70.625 39.677 1.00 23.77 278 ASP B C 1
ATOM 1628 O O . ASP B 1 75 ? -4.531 70.457 40.787 1.00 26.52 278 ASP B O 1
ATOM 1633 N N . ILE B 1 76 ? -2.740 70.550 39.433 1.00 20.76 279 ILE B N 1
ATOM 1634 C CA . ILE B 1 76 ? -1.766 70.259 40.470 1.00 18.03 279 ILE B CA 1
ATOM 1635 C C . ILE B 1 76 ? -1.693 71.386 41.495 1.00 26.26 279 ILE B C 1
ATOM 1636 O O . ILE B 1 76 ? -1.867 71.151 42.695 1.00 30.55 279 ILE B O 1
ATOM 1641 N N . VAL B 1 77 ? -1.455 72.619 41.048 1.00 25.86 280 VAL B N 1
ATOM 1642 C CA . VAL B 1 77 ? -1.393 73.691 42.033 1.00 10.16 280 VAL B CA 1
ATOM 1643 C C . VAL B 1 77 ? -2.746 73.872 42.706 1.00 14.19 280 VAL B C 1
ATOM 1644 O O . VAL B 1 77 ? -2.807 74.078 43.920 1.00 27.55 280 VAL B O 1
ATOM 1648 N N . ARG B 1 78 ? -3.834 73.774 41.954 1.00 17.64 281 ARG B N 1
ATOM 1649 C CA . ARG B 1 78 ? -5.135 73.923 42.597 1.00 22.72 281 ARG B CA 1
ATOM 1650 C C . ARG B 1 78 ? -5.377 72.857 43.675 1.00 37.20 281 ARG B C 1
ATOM 1651 O O . ARG B 1 78 ? -5.866 73.162 44.770 1.00 43.35 281 ARG B O 1
ATOM 1659 N N . GLN B 1 79 ? -5.051 71.602 43.366 1.00 32.21 282 GLN B N 1
ATOM 1660 C CA . GLN B 1 79 ? -5.337 70.514 44.301 1.00 28.26 282 GLN B CA 1
ATOM 1661 C C . GLN B 1 79 ? -4.381 70.491 45.501 1.00 28.26 282 GLN B C 1
ATOM 1662 O O . GLN B 1 79 ? -4.790 70.185 46.627 1.00 29.03 282 GLN B O 1
ATOM 1668 N N . ALA B 1 80 ? -3.115 70.828 45.255 1.00 24.82 283 ALA B N 1
ATOM 1669 C CA . ALA B 1 80 ? -2.119 70.934 46.318 1.00 25.94 283 ALA B CA 1
ATOM 1670 C C . ALA B 1 80 ? -2.610 71.733 47.518 1.00 31.03 283 ALA B C 1
ATOM 1671 O O . ALA B 1 80 ? -2.183 71.484 48.643 1.00 33.16 283 ALA B O 1
ATOM 1673 N N . ARG B 1 81 ? -3.508 72.687 47.277 1.00 30.34 284 ARG B N 1
ATOM 1674 C CA . ARG B 1 81 ? -3.997 73.569 48.335 1.00 38.81 284 ARG B CA 1
ATOM 1675 C C . ARG B 1 81 ? -5.092 72.888 49.144 1.00 34.17 284 ARG B C 1
ATOM 1676 O O . ARG B 1 81 ? -5.376 73.264 50.276 1.00 35.44 284 ARG B O 1
ATOM 1684 N N . ILE B 1 82 ? -5.715 71.888 48.545 1.00 27.70 285 ILE B N 1
ATOM 1685 C CA . ILE B 1 82 ? -6.844 71.219 49.163 1.00 34.82 285 ILE B CA 1
ATOM 1686 C C . ILE B 1 82 ? -6.412 69.955 49.898 1.00 46.17 285 ILE B C 1
ATOM 1687 O O . ILE B 1 82 ? -6.791 69.736 51.048 1.00 49.98 285 ILE B O 1
ATOM 1692 N N . ASP B 1 83 ? -5.619 69.126 49.224 1.00 37.86 286 ASP B N 1
ATOM 1693 C CA . ASP B 1 83 ? -5.096 67.903 49.819 1.00 30.86 286 ASP B CA 1
ATOM 1694 C C . ASP B 1 83 ? -3.995 67.346 48.936 1.00 25.48 286 ASP B C 1
ATOM 1695 O O . ASP B 1 83 ? -4.266 66.552 48.042 1.00 25.17 286 ASP B O 1
ATOM 1700 N N . ASP B 1 84 ? -2.764 67.784 49.179 1.00 21.28 287 ASP B N 1
ATOM 1701 C CA . ASP B 1 84 ? -1.625 67.407 48.355 1.00 25.80 287 ASP B CA 1
ATOM 1702 C C . ASP B 1 84 ? -1.161 65.977 48.623 1.00 31.45 287 ASP B C 1
ATOM 1703 O O . ASP B 1 84 ? -0.136 65.546 48.092 1.00 34.98 287 ASP B O 1
ATOM 1708 N N . LYS B 1 85 ? -1.896 65.256 49.462 1.00 38.15 288 LYS B N 1
ATOM 1709 C CA . LYS B 1 85 ? -1.621 63.835 49.674 1.00 47.17 288 LYS B CA 1
ATOM 1710 C C . LYS B 1 85 ? -2.401 62.973 48.681 1.00 41.69 288 LYS B C 1
ATOM 1711 O O . LYS B 1 85 ? -2.066 61.816 48.456 1.00 48.34 288 LYS B O 1
ATOM 1717 N N . ALA B 1 86 ? -3.438 63.557 48.090 1.00 33.57 289 ALA B N 1
ATOM 1718 C CA . ALA B 1 86 ? -4.126 62.967 46.948 1.00 32.53 289 ALA B CA 1
ATOM 1719 C C . ALA B 1 86 ? -3.144 62.479 45.872 1.00 35.71 289 ALA B C 1
ATOM 1720 O O . ALA B 1 86 ? -2.062 63.044 45.699 1.00 33.35 289 ALA B O 1
ATOM 1722 N N . LYS B 1 87 ? -3.557 61.439 45.148 1.00 29.99 290 LYS B N 1
ATOM 1723 C CA . LYS B 1 87 ? -2.746 60.764 44.144 1.00 24.47 290 LYS B CA 1
ATOM 1724 C C . LYS B 1 87 ? -3.035 61.336 42.761 1.00 22.51 290 LYS B C 1
ATOM 1725 O O . LYS B 1 87 ? -4.180 61.656 42.446 1.00 20.74 290 LYS B O 1
ATOM 1731 N N . ILE B 1 88 ? -2.010 61.383 41.916 1.00 21.58 291 ILE B N 1
ATOM 1732 C CA . ILE B 1 88 ? -2.153 61.874 40.546 1.00 30.62 291 ILE B CA 1
ATOM 1733 C C . ILE B 1 88 ? -3.370 61.309 39.816 1.00 36.71 291 ILE B C 1
ATOM 1734 O O . ILE B 1 88 ? -3.978 61.995 39.001 1.00 40.44 291 ILE B O 1
ATOM 1739 N N . SER B 1 89 ? -3.728 60.059 40.085 1.00 32.75 292 SER B N 1
ATOM 1740 C CA . SER B 1 89 ? -4.899 59.499 39.424 1.00 28.64 292 SER B CA 1
ATOM 1741 C C . SER B 1 89 ? -6.159 60.312 39.701 1.00 24.47 292 SER B C 1
ATOM 1742 O O . SER B 1 89 ? -7.102 60.322 38.918 1.00 25.93 292 SER B O 1
ATOM 1745 N N . THR B 1 90 ? -6.205 60.991 40.830 1.00 36.66 293 THR B N 1
ATOM 1746 C CA . THR B 1 90 ? -7.408 61.761 41.117 1.00 36.30 293 THR B CA 1
ATOM 1747 C C . THR B 1 90 ? -7.589 62.953 40.162 1.00 34.18 293 THR B C 1
ATOM 1748 O O . THR B 1 90 ? -8.708 63.429 39.999 1.00 36.48 293 THR B O 1
ATOM 1752 N N . ILE B 1 91 ? -6.508 63.410 39.522 1.00 32.28 294 ILE B N 1
ATOM 1753 C CA . ILE B 1 91 ? -6.589 64.534 38.563 1.00 40.61 294 ILE B CA 1
ATOM 1754 C C . ILE B 1 91 ? -6.173 64.210 37.129 1.00 39.06 294 ILE B C 1
ATOM 1755 O O . ILE B 1 91 ? -6.221 65.064 36.255 1.00 36.93 294 ILE B O 1
ATOM 1768 N N . ARG B 1 93 ? -5.894 63.240 33.270 1.00 28.45 296 ARG B N 1
ATOM 1769 C CA . ARG B 1 93 ? -6.829 63.400 32.158 1.00 30.14 296 ARG B CA 1
ATOM 1770 C C . ARG B 1 93 ? -6.324 62.688 30.899 1.00 31.28 296 ARG B C 1
ATOM 1771 O O . ARG B 1 93 ? -5.159 62.294 30.830 1.00 32.10 296 ARG B O 1
ATOM 1779 N N . ASP B 1 94 ? -7.212 62.527 29.920 1.00 44.17 297 ASP B N 1
ATOM 1780 C CA . ASP B 1 94 ? -6.984 61.662 28.748 1.00 44.84 297 ASP B CA 1
ATOM 1781 C C . ASP B 1 94 ? -5.934 62.128 27.731 1.00 46.76 297 ASP B C 1
ATOM 1782 O O . ASP B 1 94 ? -5.719 63.329 27.511 1.00 42.25 297 ASP B O 1
ATOM 1787 N N . ILE B 1 95 ? -5.317 61.142 27.089 1.00 39.60 298 ILE B N 1
ATOM 1788 C CA . ILE B 1 95 ? -4.306 61.359 26.069 1.00 33.17 298 ILE B CA 1
ATOM 1789 C C . ILE B 1 95 ? -4.810 60.804 24.734 1.00 42.73 298 ILE B C 1
ATOM 1790 O O . ILE B 1 95 ? -5.942 60.326 24.649 1.00 44.18 298 ILE B O 1
ATOM 1795 N N . VAL B 1 96 ? -4.004 60.917 23.684 1.00 45.78 299 VAL B N 1
ATOM 1796 C CA . VAL B 1 96 ? -4.185 60.077 22.506 1.00 46.40 299 VAL B CA 1
ATOM 1797 C C . VAL B 1 96 ? -2.838 59.625 21.982 1.00 42.17 299 VAL B C 1
ATOM 1798 O O . VAL B 1 96 ? -1.811 60.285 22.192 1.00 37.80 299 VAL B O 1
ATOM 1802 N N . SER B 1 97 ? -2.854 58.491 21.298 1.00 31.50 300 SER B N 1
ATOM 1803 C CA . SER B 1 97 ? -1.639 57.886 20.827 1.00 29.22 300 SER B CA 1
ATOM 1804 C C . SER B 1 97 ? -1.671 57.778 19.322 1.00 40.10 300 SER B C 1
ATOM 1805 O O . SER B 1 97 ? -2.700 57.470 18.720 1.00 43.63 300 SER B O 1
ATOM 1808 N N . VAL B 1 98 ? -0.522 58.030 18.720 1.00 39.63 301 VAL B N 1
ATOM 1809 C CA . VAL B 1 98 ? -0.406 58.093 17.282 1.00 37.11 301 VAL B CA 1
ATOM 1810 C C . VAL B 1 98 ? 0.839 57.314 16.886 1.00 49.20 301 VAL B C 1
ATOM 1811 O O . VAL B 1 98 ? 1.767 57.198 17.687 1.00 49.68 301 VAL B O 1
ATOM 1815 N N . PRO B 1 99 ? 0.857 56.759 15.658 1.00 47.22 302 PRO B N 1
ATOM 1816 C CA . PRO B 1 99 ? 2.053 56.080 15.152 1.00 38.57 302 PRO B CA 1
ATOM 1817 C C . PRO B 1 99 ? 3.144 57.064 14.728 1.00 41.64 302 PRO B C 1
ATOM 1818 O O . PRO B 1 99 ? 2.840 58.195 14.336 1.00 44.69 302 PRO B O 1
ATOM 1822 N N . GLU B 1 100 ? 4.398 56.621 14.788 1.00 42.45 303 GLU B N 1
ATOM 1823 C CA . GLU B 1 100 ? 5.546 57.462 14.457 1.00 47.90 303 GLU B CA 1
ATOM 1824 C C . GLU B 1 100 ? 5.439 58.118 13.085 1.00 51.02 303 GLU B C 1
ATOM 1825 O O . GLU B 1 100 ? 5.915 59.230 12.881 1.00 43.88 303 GLU B O 1
ATOM 1831 N N . ASN B 1 101 ? 4.836 57.412 12.140 1.00 52.16 304 ASN B N 1
ATOM 1832 C CA . ASN B 1 101 ? 4.829 57.882 10.772 1.00 56.78 304 ASN B CA 1
ATOM 1833 C C . ASN B 1 101 ? 3.559 58.633 10.386 1.00 53.08 304 ASN B C 1
ATOM 1834 O O . ASN B 1 101 ? 3.292 58.806 9.213 1.00 58.42 304 ASN B O 1
ATOM 1847 N N . LYS B 1 103 ? 1.496 61.869 9.648 1.00 55.42 306 LYS B N 1
ATOM 1848 C CA . LYS B 1 103 ? 1.808 63.227 9.226 1.00 48.55 306 LYS B CA 1
ATOM 1849 C C . LYS B 1 103 ? 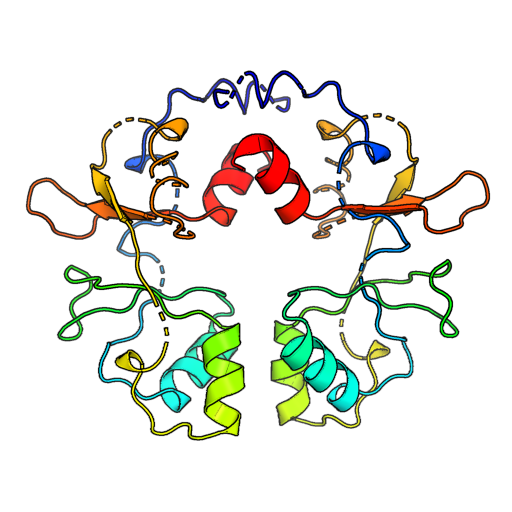1.305 64.257 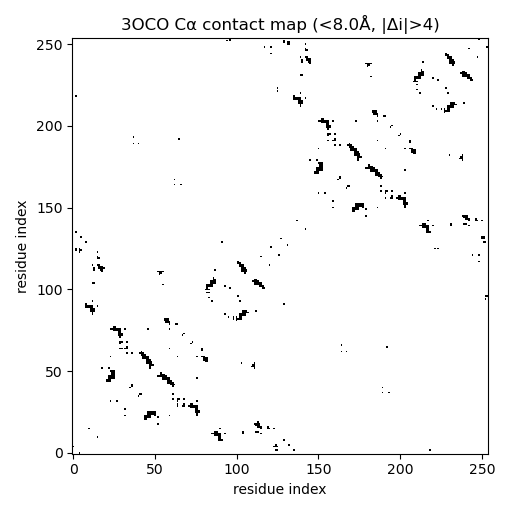10.251 1.00 54.92 306 LYS B C 1
ATOM 1850 O O . LYS B 1 103 ? 0.204 64.140 10.799 1.00 54.08 306 LYS B O 1
ATOM 1856 N N . VAL B 1 104 ? 2.135 65.261 10.512 1.00 54.23 307 VAL B N 1
ATOM 1857 C CA . VAL B 1 104 ? 1.883 66.248 11.557 1.00 53.46 307 VAL B CA 1
ATOM 1858 C C . VAL B 1 104 ? 0.469 66.881 11.563 1.00 55.33 307 VAL B C 1
ATOM 1859 O O . VAL B 1 104 ? -0.184 66.927 12.600 1.00 48.44 307 VAL B O 1
ATOM 1863 N N . PRO B 1 105 ? -0.015 67.361 10.408 1.00 55.77 308 PRO B N 1
ATOM 1864 C CA . PRO B 1 105 ? -1.379 67.911 10.419 1.00 61.61 308 PRO B CA 1
ATOM 1865 C C . PRO B 1 105 ? -2.442 66.899 10.857 1.00 62.74 308 PRO B C 1
ATOM 1866 O O . PRO B 1 105 ? -3.440 67.294 11.463 1.00 64.08 308 PRO B O 1
ATOM 1870 N N . ASP B 1 106 ? -2.228 65.622 10.545 1.00 66.29 309 ASP B N 1
ATOM 1871 C CA . ASP B 1 106 ? -3.188 64.565 10.842 1.00 60.30 309 ASP B CA 1
ATOM 1872 C C . ASP B 1 106 ? -3.281 64.273 12.320 1.00 65.98 309 ASP B C 1
ATOM 1873 O O . ASP B 1 106 ? -4.326 63.849 12.809 1.00 77.20 309 ASP B O 1
ATOM 1878 N N . VAL B 1 107 ? -2.181 64.472 13.032 1.00 58.90 310 VAL B N 1
ATOM 1879 C CA . VAL B 1 107 ? -2.196 64.264 14.473 1.00 57.42 310 VAL B CA 1
ATOM 1880 C C . VAL B 1 107 ? -2.932 65.385 15.213 1.00 56.50 310 VAL B C 1
ATOM 1881 O O . VAL B 1 107 ? -3.747 65.105 16.089 1.00 58.38 310 VAL B O 1
ATOM 1893 N N . GLU B 1 109 ? -5.214 66.717 14.319 1.00 50.98 312 GLU B N 1
ATOM 1894 C CA . GLU B 1 109 ? -6.609 66.503 13.994 1.00 56.12 312 GLU B CA 1
ATOM 1895 C C . GLU B 1 109 ? -7.163 65.447 14.921 1.00 56.27 312 GLU B C 1
ATOM 1896 O O . GLU B 1 109 ? -8.282 65.561 15.417 1.00 55.97 312 GLU B O 1
ATOM 1902 N N . GLU B 1 110 ? -6.362 64.412 15.148 1.00 55.69 313 GLU B N 1
ATOM 1903 C CA . GLU B 1 110 ? -6.685 63.413 16.141 1.00 56.30 313 GLU B CA 1
ATOM 1904 C C . GLU B 1 110 ? -6.812 64.082 17.518 1.00 59.13 313 GLU B C 1
ATOM 1905 O O . GLU B 1 110 ? -7.815 63.896 18.206 1.00 67.30 313 GLU B O 1
ATOM 1919 N N . SER B 1 112 ? -7.481 67.131 18.190 1.00 59.06 315 SER B N 1
ATOM 1920 C CA . SER B 1 112 ? -8.714 67.902 18.170 1.00 64.99 315 SER B CA 1
ATOM 1921 C C . SER B 1 112 ? -9.939 66.989 18.311 1.00 63.58 315 SER B C 1
ATOM 1922 O O . SER B 1 112 ? -10.831 67.245 19.117 1.00 61.25 315 SER B O 1
ATOM 1925 N N . ALA B 1 113 ? -9.974 65.913 17.535 1.00 60.08 316 ALA B N 1
ATOM 1926 C CA . ALA B 1 113 ? -11.127 65.024 17.549 1.00 59.72 316 ALA B CA 1
ATOM 1927 C C . ALA B 1 113 ? -11.397 64.517 18.965 1.00 64.07 316 ALA B C 1
ATOM 1928 O O . ALA B 1 113 ? -12.541 64.498 19.428 1.00 63.52 316 ALA B O 1
ATOM 1930 N N . HIS B 1 114 ? -10.328 64.120 19.649 1.00 64.23 317 HIS B N 1
ATOM 1931 C CA . HIS B 1 114 ? -10.426 63.502 20.967 1.00 55.22 317 HIS B CA 1
ATOM 1932 C C . HIS B 1 114 ? -10.292 64.528 22.086 1.00 55.22 317 HIS B C 1
ATOM 1933 O O . HIS B 1 114 ? -10.171 64.171 23.255 1.00 59.74 317 HIS B O 1
ATOM 1940 N N . ARG B 1 115 ? -10.319 65.804 21.707 1.00 55.58 318 ARG B N 1
ATOM 1941 C CA . ARG B 1 115 ? -10.216 66.922 22.644 1.00 43.26 318 ARG B CA 1
ATOM 1942 C C . ARG B 1 115 ? -9.094 66.745 23.665 1.00 46.84 318 ARG B C 1
ATOM 1943 O O . ARG B 1 115 ? -9.332 66.863 24.859 1.00 54.97 318 ARG B O 1
ATOM 1951 N N . VAL B 1 116 ? -7.880 66.445 23.212 1.00 43.59 319 VAL B N 1
ATOM 1952 C CA . VAL B 1 116 ? -6.736 66.394 24.119 1.00 35.27 319 VAL B CA 1
ATOM 1953 C C . VAL B 1 116 ? -5.621 67.318 23.647 1.00 37.58 319 VAL B C 1
ATOM 1954 O O . VAL B 1 116 ? -5.492 67.579 22.454 1.00 48.16 319 VAL B O 1
ATOM 1958 N N . PRO B 1 117 ? -4.803 67.809 24.586 1.00 34.33 320 PRO B N 1
ATOM 1959 C CA . PRO B 1 117 ? -3.683 68.690 24.263 1.00 38.31 320 PRO B CA 1
ATOM 1960 C C . PRO B 1 117 ? -2.376 67.913 24.114 1.00 39.00 320 PRO B C 1
ATOM 1961 O O . PRO B 1 117 ? -1.310 68.486 23.938 1.00 36.63 320 PRO B O 1
ATOM 1973 N N . ALA B 1 119 ? -0.511 64.224 22.440 1.00 41.61 322 ALA B N 1
ATOM 1974 C CA . ALA B 1 119 ? -0.457 62.917 21.798 1.00 43.45 322 ALA B CA 1
ATOM 1975 C C . ALA B 1 119 ? 0.806 62.202 22.222 1.00 42.19 322 ALA B C 1
ATOM 1976 O O . ALA B 1 119 ? 1.876 62.823 22.358 1.00 30.57 322 ALA B O 1
ATOM 1978 N N . ILE B 1 120 ? 0.666 60.894 22.441 1.00 30.48 323 ILE B N 1
ATOM 1979 C CA . ILE B 1 120 ? 1.798 60.056 22.748 1.00 28.35 323 ILE B CA 1
ATOM 1980 C C . ILE B 1 120 ? 2.155 59.357 21.460 1.00 37.47 323 ILE B C 1
ATOM 1981 O O . ILE B 1 120 ? 1.308 58.699 20.844 1.00 41.57 323 ILE B O 1
ATOM 1986 N N . VAL B 1 121 ? 3.401 59.522 21.033 1.00 37.09 324 VAL B N 1
ATOM 1987 C CA . VAL B 1 121 ? 3.864 58.858 19.829 1.00 35.31 324 VAL B CA 1
ATOM 1988 C C . VAL B 1 121 ? 4.310 57.436 20.216 1.00 38.33 324 VAL B C 1
ATOM 1989 O O . VAL B 1 121 ? 5.139 57.244 21.112 1.00 38.88 324 VAL B O 1
ATOM 1993 N N . ILE B 1 122 ? 3.699 56.452 19.569 1.00 39.19 325 ILE B N 1
ATOM 1994 C CA . ILE B 1 122 ? 3.860 55.036 19.914 1.00 41.92 325 ILE B CA 1
ATOM 1995 C C . ILE B 1 122 ? 4.830 54.326 18.976 1.00 35.44 325 ILE B C 1
ATOM 1996 O O . ILE B 1 122 ? 4.885 54.639 17.795 1.00 41.67 325 ILE B O 1
ATOM 2001 N N . ASP B 1 123 ? 5.589 53.352 19.467 1.00 34.91 326 ASP B N 1
ATOM 2002 C CA . ASP B 1 123 ? 6.356 52.538 18.531 1.00 41.69 326 ASP B CA 1
ATOM 2003 C C . ASP B 1 123 ? 5.601 51.261 18.092 1.00 51.37 326 ASP B C 1
ATOM 2004 O O . ASP B 1 123 ? 4.449 51.057 18.467 1.00 56.56 326 ASP B O 1
ATOM 2009 N N . GLU B 1 124 ? 6.231 50.427 17.272 1.00 48.60 327 GLU B N 1
ATOM 2010 C CA . GLU B 1 124 ? 5.544 49.256 16.720 1.00 52.99 327 GLU B CA 1
ATOM 2011 C C . GLU B 1 124 ? 5.207 48.186 17.764 1.00 53.33 327 GLU B C 1
ATOM 2012 O O . GLU B 1 124 ? 4.382 47.315 17.521 1.00 56.78 327 GLU B O 1
ATOM 2018 N N . TYR B 1 125 ? 5.840 48.252 18.925 1.00 46.58 328 TYR B N 1
ATOM 2019 C CA . TYR B 1 125 ? 5.541 47.309 19.987 1.00 40.67 328 TYR B CA 1
ATOM 2020 C C . TYR B 1 125 ? 4.607 47.912 21.029 1.00 44.75 328 TYR B C 1
ATOM 2021 O O . TYR B 1 125 ? 4.254 47.250 22.005 1.00 49.00 328 TYR B O 1
ATOM 2030 N N . GLY B 1 126 ? 4.223 49.172 20.841 1.00 43.30 329 GLY B N 1
ATOM 2031 C CA . GLY B 1 126 ? 3.398 49.853 21.821 1.00 38.39 329 GLY B CA 1
ATOM 2032 C C . GLY B 1 126 ? 4.180 50.577 22.912 1.00 45.58 329 GLY B C 1
ATOM 2033 O O . GLY B 1 126 ? 3.589 51.063 23.878 1.00 47.64 329 GLY B O 1
ATOM 2034 N N . GLY B 1 127 ? 5.504 50.647 22.772 1.00 41.58 330 GLY B N 1
ATOM 2035 C CA . GLY B 1 127 ? 6.328 51.439 23.678 1.00 27.96 330 GLY B CA 1
ATOM 2036 C C . GLY B 1 127 ? 6.188 52.930 23.354 1.00 35.87 330 GLY B C 1
ATOM 2037 O O . GLY B 1 127 ? 5.613 53.284 22.329 1.00 35.16 330 GLY B O 1
ATOM 2038 N N . THR B 1 128 ? 6.704 53.801 24.221 1.00 31.20 331 THR B N 1
ATOM 2039 C CA . THR B 1 128 ? 6.644 55.246 23.983 1.00 30.21 331 THR B CA 1
ATOM 2040 C C . THR B 1 128 ? 7.836 55.736 23.174 1.00 33.43 331 THR B C 1
ATOM 2041 O O . THR B 1 128 ? 8.988 55.563 23.573 1.00 39.57 331 THR B O 1
ATOM 2045 N N . SER B 1 129 ? 7.535 56.330 22.028 1.00 34.05 332 SER B N 1
ATOM 2046 C CA . SER B 1 129 ? 8.523 56.959 21.170 1.00 29.9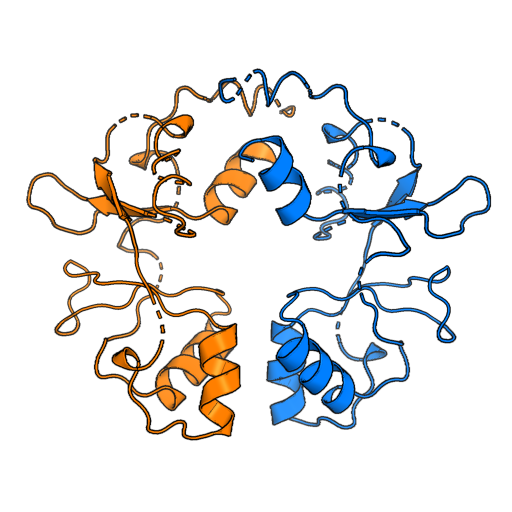1 332 SER B CA 1
ATOM 2047 C C . SER B 1 129 ? 8.784 58.398 21.618 1.00 33.30 332 SER B C 1
ATOM 2048 O O . SER B 1 129 ? 9.921 58.861 21.605 1.00 38.81 332 SER B O 1
ATOM 2051 N N . GLY B 1 130 ? 7.724 59.088 22.028 1.00 25.54 333 GLY B N 1
ATOM 2052 C CA . GLY B 1 130 ? 7.803 60.503 22.364 1.00 17.67 333 GLY B CA 1
ATOM 2053 C C . GLY B 1 130 ? 6.426 61.133 22.490 1.00 31.04 333 GLY B C 1
ATOM 2054 O O . GLY B 1 130 ? 5.412 60.425 22.433 1.00 35.23 333 GLY B O 1
ATOM 2055 N N . ILE B 1 131 ? 6.375 62.457 22.677 1.00 23.29 334 ILE B N 1
ATOM 2056 C CA . ILE B 1 131 ? 5.090 63.122 22.803 1.00 23.67 334 ILE B CA 1
ATOM 2057 C C . ILE B 1 131 ? 5.019 64.392 21.974 1.00 28.48 334 ILE B C 1
ATOM 2058 O O . ILE B 1 131 ? 6.042 64.985 21.639 1.00 33.25 334 ILE B O 1
ATOM 2063 N N . ILE B 1 132 ? 3.799 64.796 21.637 1.00 34.74 335 ILE B N 1
ATOM 2064 C CA . ILE B 1 132 ? 3.573 66.061 20.936 1.00 31.90 335 ILE B CA 1
ATOM 2065 C C . ILE B 1 132 ? 2.489 66.888 21.615 1.00 38.68 335 ILE B C 1
ATOM 2066 O O . ILE B 1 132 ? 1.447 66.357 21.986 1.00 37.80 335 ILE B O 1
ATOM 2071 N N . THR B 1 133 ? 2.766 68.181 21.799 1.00 43.27 336 THR B N 1
ATOM 2072 C CA . THR B 1 133 ? 1.772 69.165 22.239 1.00 29.69 336 THR B CA 1
ATOM 2073 C C . THR B 1 133 ? 1.871 70.405 21.370 1.00 29.01 336 THR B C 1
ATOM 2074 O O . THR B 1 133 ? 2.813 70.557 20.583 1.00 32.50 336 THR B O 1
ATOM 2078 N N . ASP B 1 134 ? 0.891 71.292 21.504 1.00 37.18 337 ASP B N 1
ATOM 2079 C CA . ASP B 1 134 ? 0.913 72.554 20.772 1.00 32.52 337 ASP B CA 1
ATOM 2080 C C . ASP B 1 134 ? 2.329 73.137 20.747 1.00 33.11 337 ASP B C 1
ATOM 2081 O O . ASP B 1 134 ? 2.848 73.447 19.682 1.00 37.81 337 ASP B O 1
ATOM 2086 N N . LYS B 1 135 ? 2.969 73.234 21.912 1.00 34.58 338 LYS B N 1
ATOM 2087 C CA . LYS B 1 135 ? 4.314 73.809 22.008 1.00 39.64 338 LYS B CA 1
ATOM 2088 C C . LYS B 1 135 ? 5.248 73.282 20.916 1.00 39.70 338 LYS B C 1
ATOM 2089 O O . LYS B 1 135 ? 5.956 74.048 20.276 1.00 39.35 338 LYS B O 1
ATOM 2095 N N . ASP B 1 136 ? 5.230 71.976 20.683 1.00 41.22 339 ASP B N 1
ATOM 2096 C CA . ASP B 1 136 ? 6.121 71.383 19.695 1.00 47.69 339 ASP B CA 1
ATOM 2097 C C . ASP B 1 136 ? 5.789 71.878 18.297 1.00 52.52 339 ASP B C 1
ATOM 2098 O O . ASP B 1 136 ? 6.669 72.018 17.453 1.00 52.37 339 ASP B O 1
ATOM 2103 N N . VAL B 1 137 ? 4.513 72.155 18.067 1.00 57.32 340 VAL B N 1
ATOM 2104 C CA . VAL B 1 137 ? 4.077 72.763 16.822 1.00 56.30 340 VAL B CA 1
ATOM 2105 C C . VAL B 1 137 ? 4.616 74.193 16.656 1.00 57.18 340 VAL B C 1
ATOM 2106 O O . VAL B 1 137 ? 5.159 74.511 15.602 1.00 56.16 340 VAL B O 1
ATOM 2110 N N . TYR B 1 138 ? 4.483 75.035 17.687 1.00 58.26 341 TYR B N 1
ATOM 2111 C CA . TYR B 1 138 ? 4.994 76.418 17.644 1.00 59.26 341 TYR B CA 1
ATOM 2112 C C . TYR B 1 138 ? 6.492 76.470 17.348 1.00 56.88 341 TYR B C 1
ATOM 2113 O O . TYR B 1 138 ? 6.936 77.291 16.554 1.00 57.58 341 TYR B O 1
ATOM 2122 N N . GLU B 1 139 ? 7.270 75.615 18.010 1.00 56.82 342 GLU B N 1
ATOM 2123 C CA . GLU B 1 139 ? 8.711 75.572 17.792 1.00 58.75 342 GLU B CA 1
ATOM 2124 C C . GLU B 1 139 ? 8.974 75.411 16.318 1.00 56.18 342 GLU B C 1
ATOM 2125 O O . GLU B 1 139 ? 10.024 75.805 15.817 1.00 63.36 342 GLU B O 1
ATOM 2131 N N . GLU B 1 140 ? 8.004 74.819 15.630 1.00 55.57 343 GLU B N 1
ATOM 2132 C CA . GLU B 1 140 ? 8.129 74.501 14.214 1.00 58.02 343 GLU B CA 1
ATOM 2133 C C . GLU B 1 140 ? 7.742 75.674 13.291 1.00 58.70 343 GLU B C 1
ATOM 2134 O O . GLU B 1 140 ? 8.305 75.834 12.202 1.00 58.06 343 GLU B O 1
ATOM 2140 N N . LEU B 1 141 ? 6.789 76.490 13.732 1.00 53.42 344 LEU B N 1
ATOM 2141 C CA . LEU B 1 141 ? 6.212 77.511 12.866 1.00 58.59 344 LEU B CA 1
ATOM 2142 C C . LEU B 1 141 ? 6.703 78.925 13.154 1.00 66.64 344 LEU B C 1
ATOM 2143 O O . LEU B 1 141 ? 6.595 79.785 12.294 1.00 78.84 344 LEU B O 1
ATOM 2148 N N . PHE B 1 142 ? 7.332 79.103 14.311 1.00 61.73 345 PHE B N 1
ATOM 2149 C CA . PHE B 1 142 ? 7.604 80.353 14.989 1.00 62.70 345 PHE B CA 1
ATOM 2150 C C . PHE B 1 142 ? 9.084 80.472 15.266 1.00 74.07 345 PHE B C 1
ATOM 2151 O O . PHE B 1 142 ? 9.656 81.519 15.163 1.00 83.76 345 PHE B O 1
ATOM 2159 N N . GLY B 1 143 ? 9.687 79.375 15.685 1.00 79.91 346 GLY B N 1
ATOM 2160 C CA . GLY B 1 143 ? 10.890 79.330 16.497 1.00 83.15 346 GLY B CA 1
ATOM 2161 C C . GLY B 1 143 ? 11.932 78.361 15.979 1.00 88.55 346 GLY B C 1
ATOM 2162 O O . GLY B 1 143 ? 12.750 77.851 16.744 1.00 89.82 346 GLY B O 1
#

Nearest PDB structures (foldseek):
  3oco-assembly1_B  TM=9.949E-01  e=6.199E-23  Oenococcus oeni PSU-1
  9e6q-assembly1_3  TM=7.897E-01  e=1.771E-05  Pyrobaculum calidifontis JCM 11548
  2pfi-assembly1_B  TM=6.441E-01  e=7.300E-05  Homo sapiens
  2pfi-assembly1_A  TM=6.392E-01  e=8.937E-05  Homo sapiens
  2d4z-assembly1_A  TM=6.348E-01  e=7.230E-04  Torpedo marmorata

Organism: Oenococcus oeni (strain ATCC BAA-331 / PSU-1) (NCBI:txid203123)

InterPro domains:
  IPR000644 CBS domain [PF00571] (234-281)
  IPR000644 CBS domain [PF00571] (294-344)
  IPR000644 CBS domain [PS51371] (229-290)
  IPR000644 CBS domain [PS51371] (294-351)
  IPR000644 CBS domain [SM00116] (234-284)
  IPR000644 CBS domain [SM00116] (297-345)
  IPR002550 CNNM, transmembrane domain [PF01595] (13-201)
  IPR002550 CNNM, transmembrane domain [PS51846] (3-210)
  IPR005170 Transporter-associated domain [PF03471] (362-428)
  IPR005170 Transporter-associated domain [SM01091] (361-445)
  IPR016169 FAD-binding, type PCMH, subdomain 2 [G3DSA:3.30.465.10] (354-445)
  IPR036318 FAD-binding, type PCMH-like superfamily [SSF56176] (358-454)
  IPR044751 Ion transporter-like, CBS domain [cd04590] (224-342)
  IPR046342 CBS domain superfamily [G3DSA:3.10.580.10] (204-353)
  IPR046342 CBS domain superfamily [SSF54631] (215-356)
  IPR051676 UPF0053 domain-containing protein [PTHR43099] (9-450)

Solvent-accessible surface area: 13400 Å² total

Secondary structure (DSSP, 8-state):
----TTT-----GGG--BTT---EETTSBHHHHHHHHHHH--SEEEEEETTEEEEEEEEEEHHHHHHHHHHHTTSBGGG-----EEE---GGG-----S----EEE-TTS-EEEE--HHHHHHHHH-/----TTT-----TTT--BTT---EETTSBHHHHHHHHHHH--SEEEEEETTEEEEEEEEEEHHHHHHHHHHHTTSBGGG-----EEE---GGG----TT----EEE-TTS-EEEE--HHHHHHHHT-

Sequence (254 aa):
ANFQRAFENDKVASDVVDRTSSVVDVDETIADALLLYLEEQYSRFPVVTADNDKDKIIGYAYNYDIVRQARIDDKAKISTIRDIVSVPENKVPDVEESAHRVPAIVIDEYGGTSGIITDKDVYEELFGANFQRAFENDKVASDVVDRTSSVVDVDETIADALLLYLEEQYSRFPVVTADNDKDKIIGYAYNYDIVRQARIDDKAKISTIRDIVSVPENKVPDVEESAHRVPAIVIDEYGGTSGIITDKDVYEELFG

Foldseek 3Di:
DALVLVVVLADFQLVQQFLVRFAAEQFAWLLVVQVVCVVPVDQKHFYAYPPASQRGAAIAGNVQSVVCVVVPRRHGSNVGDGEAEDERGGPVVVVCCVVPDQYFYAYPVSGTGGDDGPVRVCVSSPD/DALVLVVVLADWQLVFFFLVHFAAEQFDFLLVVQVVCVVPVDQKHFYAYPPAQQRGAAIAGNVCSVVVCVVPRRHGSNVGDGEAEDERGGDVVVCCVVVPDQYFYAYPVSGTGGDDGVVSVCVRSPD

Radius of gyration: 19.67 Å; Cα contacts (8 Å, |Δi|>4): 471; chains: 2; bounding box: 28×59×46 Å

CATH classification: 3.10.580.10

B-factor: mean 44.86, std 18.05, range [9.37, 202.83]